Protein AF-A0A1F8JJN8-F1 (afdb_monomer)

Nearest PDB structures (foldseek):
  5izv-assembly2_B  TM=4.368E-01  e=2.025E-01  Legionella pneumophila subsp. pneumophila str. Philadelphia 1
  7kts-assembly1_C  TM=2.797E-01  e=5.969E-01  Homo sapiens
  1dmu-assembly1_A-2  TM=3.571E-01  e=2.129E+00  Bacillus subtilis

Mean predicted aligned error: 6.09 Å

Solvent-accessible surface area (backbone atoms only — not comparable to full-atom values): 11270 Å² total; per-residue (Å²): 124,58,68,72,36,61,78,67,73,47,71,51,43,78,53,89,54,96,56,49,70,43,25,46,27,86,90,62,20,44,65,44,74,42,75,93,71,7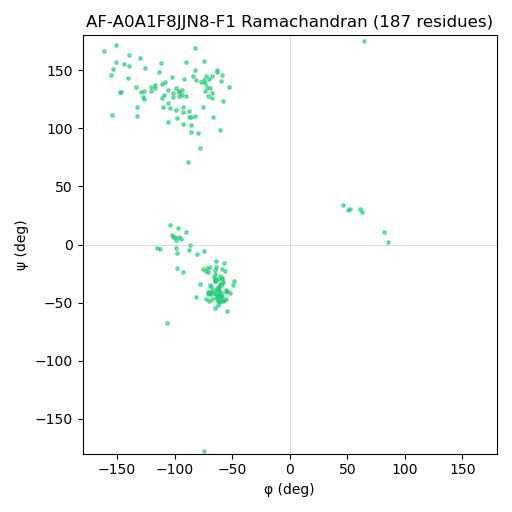2,40,79,49,66,47,52,48,76,45,47,31,28,33,90,80,71,41,30,32,48,33,42,79,43,78,48,73,60,91,66,65,74,92,42,66,70,49,68,42,53,49,97,88,65,49,79,74,40,72,60,67,66,31,58,47,53,54,53,51,54,15,52,48,45,47,46,40,46,76,70,71,44,61,59,46,52,47,32,41,39,41,32,39,33,29,64,78,83,60,98,64,61,87,96,56,80,56,68,47,80,44,82,44,83,44,81,50,74,43,81,62,53,62,63,47,53,52,52,49,46,60,54,71,71,46,95,62,80,80,82,75,55,93,86,35,67,65,51,52,51,52,50,56,50,54,59,56,60,77,73,111

Radius of gyration: 20.77 Å; Cα contacts (8 Å, |Δi|>4): 265; chains: 1; bounding box: 68×39×57 Å

Secondary structure (DSSP, 8-state):
--HHHHHTT--EEE---TTHHHHT-TTT-EEEEETTTTEEEEE--SEEEEETTS-EEEEEEEEEE--S-GGGTTSPEE-TTS-EEE--HHHHHHHHHHHHHHHHHHHTT--EEEEEEEEEEEEP---S--TT---EEEEEEEEE---TTHHHHHHHHHHHHT-SSPPPPPTT-HHHHHHHHHHHHHTT-

Structure (mmCIF, N/CA/C/O backbone):
data_AF-A0A1F8JJN8-F1
#
_entry.id   AF-A0A1F8JJN8-F1
#
loop_
_atom_site.group_PDB
_atom_site.id
_atom_site.type_symbol
_atom_site.label_atom_id
_atom_site.label_alt_id
_atom_site.label_comp_id
_atom_site.label_asym_id
_atom_site.label_entity_id
_atom_site.label_seq_id
_atom_site.pdbx_PDB_ins_code
_atom_site.Cartn_x
_atom_site.Cartn_y
_atom_site.Cartn_z
_atom_site.occupancy
_atom_site.B_iso_or_equiv
_atom_site.auth_seq_id
_atom_site.auth_comp_id
_atom_site.auth_asym_id
_atom_site.auth_atom_id
_atom_site.pdbx_PDB_model_num
ATOM 1 N N . MET A 1 1 ? -23.456 -4.419 9.930 1.00 60.00 1 MET A N 1
ATOM 2 C CA . MET A 1 1 ? -22.421 -3.364 9.877 1.00 60.00 1 MET A CA 1
ATOM 3 C C . MET A 1 1 ? -21.423 -3.616 10.999 1.00 60.00 1 MET A C 1
ATOM 5 O O . MET A 1 1 ? -21.854 -3.972 12.090 1.00 60.00 1 MET A O 1
ATOM 9 N N . HIS A 1 2 ? -20.118 -3.555 10.726 1.00 72.81 2 HIS A N 1
ATOM 10 C CA . HIS A 1 2 ? -19.079 -3.914 11.702 1.00 72.81 2 HIS A CA 1
ATOM 11 C C . HIS A 1 2 ? -18.986 -2.844 12.821 1.00 72.81 2 HIS A C 1
ATOM 13 O O . HIS A 1 2 ? -18.973 -1.662 12.482 1.00 72.81 2 HIS A O 1
ATOM 19 N N . PRO A 1 3 ? -18.884 -3.198 14.125 1.00 79.56 3 PRO A N 1
ATOM 20 C CA . PRO A 1 3 ? -18.901 -2.230 15.238 1.00 79.56 3 PRO A CA 1
ATOM 21 C C . PRO A 1 3 ? -17.896 -1.081 15.100 1.00 79.56 3 PRO A C 1
ATOM 23 O O . PRO A 1 3 ? -18.251 0.075 15.278 1.00 79.56 3 PRO A O 1
ATOM 26 N N . PHE A 1 4 ? -16.675 -1.390 14.654 1.00 77.94 4 PHE A N 1
ATOM 27 C CA . PHE A 1 4 ? -15.639 -0.384 14.388 1.00 77.94 4 PHE A CA 1
ATOM 28 C C . PHE A 1 4 ? -16.049 0.662 13.337 1.00 77.94 4 PHE A C 1
ATOM 30 O O . PHE A 1 4 ? -15.656 1.816 13.447 1.00 77.94 4 PHE A O 1
ATOM 37 N N . LEU A 1 5 ? -16.841 0.285 12.326 1.00 80.56 5 LEU A N 1
ATOM 38 C CA . LEU A 1 5 ? -17.327 1.229 11.312 1.00 80.56 5 LEU A CA 1
ATOM 39 C C . LEU A 1 5 ? -18.360 2.179 11.912 1.00 80.56 5 LEU A C 1
ATOM 41 O O . LEU A 1 5 ? -18.283 3.382 11.695 1.00 80.56 5 LEU A O 1
ATOM 45 N N . ILE A 1 6 ? -19.272 1.635 12.726 1.00 81.31 6 ILE A N 1
ATOM 46 C CA . ILE A 1 6 ? -20.304 2.404 13.433 1.00 81.31 6 ILE A CA 1
ATOM 47 C C . ILE A 1 6 ? -19.652 3.426 14.370 1.00 81.31 6 ILE A C 1
ATOM 49 O O . ILE A 1 6 ? -19.998 4.602 14.326 1.00 81.31 6 ILE A O 1
ATOM 53 N N . GLU A 1 7 ? -18.680 2.990 15.176 1.00 85.50 7 GLU A N 1
ATOM 54 C CA . GLU A 1 7 ? -17.943 3.846 16.118 1.00 85.50 7 GLU A CA 1
ATOM 55 C C . GLU A 1 7 ? -17.214 5.007 15.427 1.00 85.50 7 GLU A C 1
ATOM 57 O O . GLU A 1 7 ? -17.050 6.067 16.025 1.00 85.50 7 GLU A O 1
ATOM 62 N N . ASN A 1 8 ? -16.805 4.824 14.168 1.00 83.81 8 ASN A N 1
ATOM 63 C CA . ASN A 1 8 ? -16.099 5.833 13.378 1.00 83.81 8 ASN A CA 1
ATOM 64 C C . ASN A 1 8 ? -17.006 6.571 12.373 1.00 83.81 8 ASN A C 1
ATOM 66 O O . ASN A 1 8 ? -16.501 7.344 11.561 1.00 83.81 8 ASN A O 1
ATOM 70 N N . GLY A 1 9 ? -18.326 6.346 12.403 1.00 86.31 9 GLY A N 1
ATOM 71 C CA . GLY A 1 9 ? -19.275 6.995 11.490 1.00 86.31 9 GLY A CA 1
ATOM 72 C C . GLY A 1 9 ? -19.061 6.650 10.011 1.00 86.31 9 GLY A C 1
ATOM 73 O O . GLY A 1 9 ? -19.357 7.468 9.145 1.00 86.31 9 GLY A O 1
ATOM 74 N N . ILE A 1 10 ? -18.516 5.466 9.715 1.00 86.19 10 ILE A N 1
ATOM 75 C CA . ILE A 1 10 ? -18.262 5.000 8.347 1.00 86.19 10 ILE A CA 1
ATOM 76 C C . ILE A 1 10 ? -19.461 4.185 7.861 1.00 86.19 10 ILE A C 1
ATOM 78 O O . ILE A 1 10 ? -19.722 3.082 8.346 1.00 86.19 10 ILE A O 1
ATOM 82 N N . GLU A 1 11 ? -20.157 4.705 6.854 1.00 90.19 11 GLU A N 1
ATOM 83 C CA . GLU A 1 11 ? -21.255 4.022 6.164 1.00 90.19 11 GLU A CA 1
ATOM 84 C C . GLU A 1 11 ? -20.727 3.172 5.000 1.00 90.19 11 GLU A C 1
ATOM 86 O O . GLU A 1 11 ? -20.891 3.496 3.823 1.00 90.19 11 GLU A O 1
ATOM 91 N N . ALA A 1 12 ? -20.054 2.075 5.346 1.00 91.50 12 ALA A N 1
ATOM 92 C CA . ALA A 1 12 ? -19.535 1.112 4.383 1.00 91.50 12 ALA A CA 1
ATOM 93 C C . ALA A 1 12 ? -19.730 -0.330 4.870 1.00 91.50 12 ALA A C 1
ATOM 95 O O . ALA A 1 12 ? -19.962 -0.595 6.056 1.00 91.50 12 ALA A O 1
ATOM 96 N N . ILE A 1 13 ? -19.623 -1.276 3.945 1.00 92.00 13 ILE A N 1
ATOM 97 C CA . ILE A 1 13 ? -19.605 -2.715 4.224 1.00 92.00 13 ILE A CA 1
ATOM 98 C C . ILE A 1 13 ? -18.421 -3.368 3.501 1.00 92.00 13 ILE A C 1
ATOM 100 O O . ILE A 1 13 ? -17.898 -2.774 2.559 1.00 92.00 13 ILE A O 1
ATOM 104 N N . PRO A 1 14 ? -17.979 -4.570 3.915 1.00 91.56 14 PRO A N 1
ATOM 105 C CA . PRO A 1 14 ? -16.993 -5.326 3.150 1.00 91.56 14 PRO A CA 1
ATOM 106 C C . PRO A 1 14 ? -17.428 -5.481 1.691 1.00 91.56 14 PRO A C 1
ATOM 108 O O . PRO A 1 14 ? -18.600 -5.758 1.426 1.00 91.56 14 PRO A O 1
ATOM 111 N N . PHE A 1 15 ? -16.498 -5.276 0.760 1.00 93.88 15 PHE A N 1
ATOM 112 C CA . PHE A 1 15 ? -16.781 -5.398 -0.663 1.00 93.88 15 PHE A CA 1
ATOM 113 C C . PHE A 1 15 ? -16.887 -6.874 -1.051 1.00 93.88 15 PHE A C 1
ATOM 115 O O . PHE A 1 15 ? -15.938 -7.644 -0.895 1.00 93.88 15 PHE A O 1
ATOM 122 N N . ASP A 1 16 ? -18.058 -7.266 -1.541 1.00 93.06 16 ASP A N 1
ATOM 123 C CA . ASP A 1 16 ? -18.344 -8.637 -1.948 1.00 93.06 16 ASP A CA 1
ATOM 124 C C . ASP A 1 16 ? -18.060 -8.807 -3.445 1.00 93.06 16 ASP A C 1
ATOM 126 O O . ASP A 1 16 ? -18.811 -8.331 -4.298 1.00 93.06 16 ASP A O 1
ATOM 130 N N . HIS A 1 17 ? -16.936 -9.449 -3.768 1.00 96.00 17 HIS A N 1
ATOM 131 C CA . HIS A 1 17 ? -16.514 -9.712 -5.141 1.00 96.00 17 HIS A CA 1
ATOM 132 C C . HIS A 1 17 ? -15.891 -11.106 -5.251 1.00 96.00 17 HIS A C 1
ATOM 134 O O . HIS A 1 17 ? -15.143 -11.529 -4.369 1.00 96.00 17 HIS A O 1
ATOM 140 N N . SER A 1 18 ? -16.126 -11.808 -6.364 1.00 97.12 18 SER A N 1
ATOM 141 C CA . SER A 1 18 ? -15.630 -13.181 -6.569 1.00 97.12 18 SER A CA 1
ATOM 142 C C . SER A 1 18 ? -14.106 -13.304 -6.486 1.00 97.12 18 SER A C 1
ATOM 144 O O . SER A 1 18 ? -13.587 -14.336 -6.066 1.00 97.12 18 SER A O 1
ATOM 146 N N . ASP A 1 19 ? -13.394 -12.241 -6.858 1.00 97.62 19 ASP A N 1
ATOM 147 C CA . ASP A 1 19 ? -11.928 -12.199 -6.892 1.00 97.62 19 ASP A CA 1
ATOM 148 C C . ASP A 1 19 ? -11.287 -11.628 -5.616 1.00 97.62 19 ASP A C 1
ATOM 150 O O . ASP A 1 19 ? -10.063 -11.504 -5.559 1.00 97.62 19 ASP A O 1
ATOM 154 N N . ILE A 1 20 ? -12.063 -11.308 -4.572 1.00 97.06 20 ILE A N 1
ATOM 155 C CA . ILE A 1 20 ? -11.531 -10.676 -3.352 1.00 97.06 20 ILE A CA 1
ATOM 156 C C . ILE A 1 20 ? -10.387 -11.486 -2.722 1.00 97.06 20 ILE A C 1
ATOM 158 O O . ILE A 1 20 ? -9.342 -10.944 -2.366 1.00 97.06 20 ILE A O 1
ATOM 162 N N . GLU A 1 21 ? -10.517 -12.811 -2.689 1.00 97.44 21 GLU A N 1
ATOM 163 C CA . GLU A 1 21 ? -9.485 -13.710 -2.161 1.00 97.44 21 GLU A CA 1
ATOM 164 C C . GLU A 1 21 ? -8.242 -13.791 -3.063 1.00 97.44 21 GLU A C 1
ATOM 166 O O . GLU A 1 21 ? -7.142 -14.097 -2.599 1.00 97.44 21 GLU A O 1
ATOM 171 N N . ILE A 1 22 ? -8.380 -13.496 -4.360 1.00 98.06 22 ILE A N 1
ATOM 172 C CA . ILE A 1 22 ? -7.242 -13.377 -5.280 1.00 98.06 22 ILE A CA 1
ATOM 173 C C . ILE A 1 22 ? -6.488 -12.081 -4.988 1.00 98.06 22 ILE A C 1
ATOM 175 O O . ILE A 1 22 ? -5.261 -12.109 -4.857 1.00 98.06 22 ILE A O 1
ATOM 179 N N . TRP A 1 23 ? -7.208 -10.967 -4.838 1.00 98.19 23 TRP A N 1
ATOM 180 C CA . TRP A 1 23 ? -6.619 -9.655 -4.565 1.00 98.19 23 TRP A CA 1
ATOM 181 C C . TRP A 1 23 ? -5.916 -9.594 -3.210 1.00 98.19 23 TRP A C 1
ATOM 183 O O . TRP A 1 23 ? -4.902 -8.914 -3.087 1.00 98.19 23 TRP A O 1
ATOM 193 N N . ARG A 1 24 ? -6.393 -10.353 -2.218 1.00 97.19 24 ARG A N 1
ATOM 194 C CA . ARG A 1 24 ? -5.768 -10.465 -0.887 1.00 97.19 24 ARG A CA 1
ATOM 195 C C . ARG A 1 24 ? -4.585 -11.432 -0.830 1.00 97.19 24 ARG A C 1
ATOM 197 O O . ARG A 1 24 ? -3.881 -11.526 0.173 1.00 97.19 24 ARG A O 1
ATOM 204 N N . ASN A 1 25 ? -4.338 -12.188 -1.898 1.00 97.88 25 ASN A N 1
ATOM 205 C CA . ASN A 1 25 ? -3.267 -13.172 -1.924 1.00 97.88 25 ASN A CA 1
ATOM 206 C C . ASN A 1 25 ? -1.939 -12.546 -2.370 1.00 97.88 25 ASN A C 1
ATOM 208 O O . ASN A 1 25 ? -1.768 -12.228 -3.543 1.00 97.88 25 ASN A O 1
ATOM 212 N N . ASN A 1 26 ? -0.946 -12.507 -1.478 1.00 94.12 26 ASN A N 1
ATOM 213 C CA . ASN A 1 26 ? 0.387 -11.931 -1.731 1.00 94.12 26 ASN A CA 1
ATOM 214 C C . ASN A 1 26 ? 1.163 -12.518 -2.926 1.00 94.12 26 ASN A C 1
ATOM 216 O O . ASN A 1 26 ? 2.140 -11.920 -3.368 1.00 94.12 26 ASN A O 1
ATOM 220 N N . LYS A 1 27 ? 0.769 -13.686 -3.452 1.00 95.00 27 LYS A N 1
ATOM 221 C CA . LYS A 1 27 ? 1.379 -14.286 -4.651 1.00 95.00 27 LYS A CA 1
ATOM 222 C C . LYS A 1 27 ? 0.595 -14.006 -5.931 1.00 95.00 27 LYS A C 1
ATOM 224 O O . LYS A 1 27 ? 1.151 -14.165 -7.013 1.00 95.00 27 LYS A O 1
ATOM 229 N N . LYS A 1 28 ? -0.686 -13.647 -5.823 1.00 97.38 28 LYS A N 1
ATOM 230 C CA . LYS A 1 28 ? -1.561 -13.377 -6.969 1.00 97.38 28 LYS A CA 1
ATOM 231 C C . LYS A 1 28 ? -1.811 -11.882 -7.086 1.00 97.38 28 LYS A C 1
ATOM 233 O O . LYS A 1 28 ? -1.269 -11.291 -8.015 1.00 97.38 28 LYS A O 1
ATOM 238 N N . GLY A 1 29 ? -2.524 -11.301 -6.125 1.00 97.69 29 GLY A N 1
ATOM 239 C CA . GLY A 1 29 ? -2.848 -9.882 -6.082 1.00 97.69 29 GLY A CA 1
ATOM 240 C C . GLY A 1 29 ? -3.751 -9.435 -7.230 1.00 97.69 29 GLY A C 1
ATOM 241 O O . GLY A 1 29 ? -4.062 -10.205 -8.143 1.00 97.69 29 GLY A O 1
ATOM 242 N N . ILE A 1 30 ? -4.157 -8.169 -7.191 1.00 98.25 30 ILE A N 1
ATOM 243 C CA . ILE A 1 30 ? -4.694 -7.488 -8.371 1.00 98.25 30 ILE A CA 1
ATOM 244 C C . ILE A 1 30 ? -3.534 -7.191 -9.328 1.00 98.25 30 ILE A C 1
ATOM 246 O O . ILE A 1 30 ? -2.442 -6.834 -8.881 1.00 98.25 30 ILE A O 1
ATOM 250 N N . ARG A 1 31 ? -3.753 -7.378 -10.633 1.00 98.31 31 ARG A N 1
ATOM 251 C CA . ARG A 1 31 ? -2.721 -7.242 -11.670 1.00 98.31 31 ARG A CA 1
ATOM 252 C C . ARG A 1 31 ? -3.154 -6.270 -12.748 1.00 98.31 31 ARG A C 1
ATOM 254 O O . ARG A 1 31 ? -4.342 -6.142 -13.025 1.00 98.31 31 ARG A O 1
ATOM 261 N N . TYR A 1 32 ? -2.186 -5.627 -13.379 1.00 98.44 32 TYR A N 1
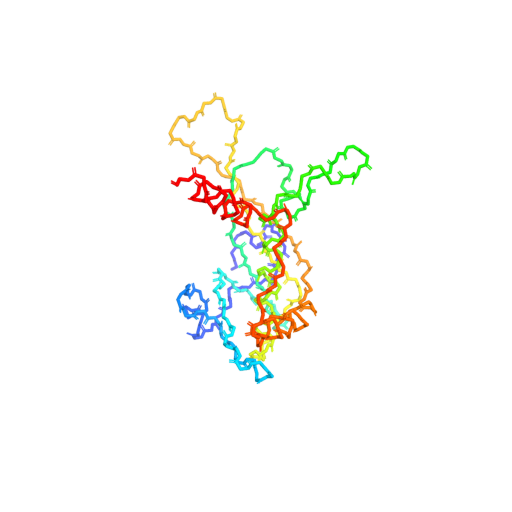ATOM 262 C CA . TYR A 1 32 ? -2.400 -4.840 -14.581 1.00 98.44 32 TYR A CA 1
ATOM 263 C C . TYR A 1 32 ? -1.167 -4.914 -15.481 1.00 98.44 32 TYR A C 1
ATOM 265 O O . TYR A 1 32 ? -0.040 -4.718 -15.020 1.00 98.44 32 TYR A O 1
ATOM 273 N N . LEU A 1 33 ? -1.389 -5.192 -16.766 1.00 98.56 33 LEU A N 1
ATOM 274 C CA . LEU A 1 33 ? -0.347 -5.132 -17.783 1.00 98.56 33 LEU A CA 1
ATOM 275 C C . LEU A 1 33 ? -0.239 -3.694 -18.294 1.00 98.56 33 LEU A C 1
ATOM 277 O O . LEU A 1 33 ? -1.124 -3.197 -18.987 1.00 98.56 33 LEU A O 1
ATOM 281 N N . HIS A 1 34 ? 0.858 -3.028 -17.957 1.00 98.31 34 HIS A N 1
ATOM 282 C CA . HIS A 1 34 ? 1.154 -1.692 -18.444 1.00 98.31 34 HIS A CA 1
ATOM 283 C C . HIS A 1 34 ? 1.730 -1.770 -19.865 1.00 98.31 34 HIS A C 1
ATOM 285 O O . HIS A 1 34 ? 2.925 -2.004 -20.048 1.00 98.31 34 HIS A O 1
ATOM 291 N N . GLU A 1 35 ? 0.868 -1.591 -20.871 1.00 97.62 35 GLU A N 1
ATOM 292 C CA . GLU A 1 35 ? 1.196 -1.796 -22.292 1.00 97.62 35 GLU A CA 1
ATOM 293 C C . GLU A 1 35 ? 2.422 -1.001 -22.763 1.00 97.62 35 GLU A C 1
ATOM 295 O O . GLU A 1 35 ? 3.252 -1.536 -23.493 1.00 97.62 35 GLU A O 1
ATOM 300 N N . ALA A 1 36 ? 2.578 0.248 -22.310 1.00 97.38 36 ALA A N 1
ATOM 301 C CA . ALA A 1 36 ? 3.658 1.124 -22.763 1.00 97.38 36 ALA A CA 1
ATOM 302 C C . ALA A 1 36 ? 5.060 0.631 -22.363 1.00 97.38 36 ALA A C 1
ATOM 304 O O . ALA A 1 36 ? 6.025 0.907 -23.070 1.00 97.38 36 ALA A O 1
ATOM 305 N N . THR A 1 37 ? 5.179 -0.106 -21.253 1.00 97.75 37 THR A N 1
ATOM 306 C CA . THR A 1 37 ? 6.464 -0.637 -20.757 1.00 97.75 37 THR A CA 1
ATOM 307 C C . THR A 1 37 ? 6.529 -2.162 -20.782 1.00 97.75 37 THR A C 1
ATOM 309 O O . THR A 1 37 ? 7.548 -2.739 -20.410 1.00 97.75 37 THR A O 1
ATOM 312 N N . ASN A 1 38 ? 5.436 -2.827 -21.172 1.00 98.00 38 ASN A N 1
ATOM 313 C CA . ASN A 1 38 ? 5.247 -4.275 -21.083 1.00 98.00 38 ASN A CA 1
ATOM 314 C C . ASN A 1 38 ? 5.509 -4.849 -19.670 1.00 98.00 38 ASN A C 1
ATOM 316 O O . ASN A 1 38 ? 5.965 -5.983 -19.515 1.00 98.00 38 ASN A O 1
ATOM 320 N N . PHE A 1 39 ? 5.250 -4.058 -18.623 1.00 98.25 39 PHE A N 1
ATOM 321 C CA . PHE A 1 39 ? 5.393 -4.503 -17.235 1.00 98.25 39 PHE A CA 1
ATOM 322 C C . PHE A 1 39 ? 4.070 -5.027 -16.696 1.00 98.25 39 PHE A C 1
ATOM 324 O O . PHE A 1 39 ? 3.046 -4.357 -16.792 1.00 98.25 39 PHE A O 1
ATOM 331 N N . GLU A 1 40 ? 4.101 -6.192 -16.056 1.00 98.06 40 GLU A N 1
ATOM 332 C CA . GLU A 1 40 ? 2.994 -6.638 -15.219 1.00 98.06 40 GLU A CA 1
ATOM 333 C C . GLU A 1 40 ? 3.189 -6.099 -13.799 1.00 98.06 40 GLU A C 1
ATOM 335 O O . GLU A 1 40 ? 4.092 -6.518 -13.070 1.00 98.06 40 GLU A O 1
ATOM 340 N N . ILE A 1 41 ? 2.338 -5.152 -13.409 1.00 98.19 41 ILE A N 1
ATOM 341 C CA . ILE A 1 41 ? 2.330 -4.569 -12.069 1.00 98.19 41 ILE A CA 1
ATOM 342 C C . ILE A 1 41 ? 1.275 -5.294 -11.247 1.00 98.19 41 ILE A C 1
ATOM 344 O O . ILE A 1 41 ? 0.147 -5.482 -11.702 1.00 98.19 41 ILE A O 1
ATOM 348 N N . TYR A 1 42 ? 1.631 -5.708 -10.033 1.00 97.88 42 TYR A N 1
ATOM 349 C CA . TYR A 1 42 ? 0.685 -6.354 -9.136 1.00 97.88 42 TYR A CA 1
ATOM 350 C C . TYR A 1 42 ? 0.911 -5.982 -7.677 1.00 97.88 42 TYR A C 1
ATOM 352 O O . TYR A 1 42 ? 2.014 -5.619 -7.266 1.00 97.88 42 TYR A O 1
ATOM 360 N N . GLY A 1 43 ? -0.157 -6.101 -6.896 1.00 97.31 43 GLY A N 1
ATOM 361 C CA . GLY A 1 43 ? -0.165 -5.808 -5.471 1.00 97.31 43 GLY A CA 1
ATOM 362 C C . GLY A 1 43 ? -1.247 -6.602 -4.755 1.00 97.31 43 GLY A C 1
ATOM 363 O O . GLY A 1 43 ? -2.266 -6.943 -5.354 1.00 97.31 43 GLY A O 1
ATOM 364 N N . ALA A 1 44 ? -1.016 -6.914 -3.483 1.00 97.94 44 ALA A N 1
ATOM 365 C CA . ALA A 1 44 ? -2.003 -7.573 -2.640 1.00 97.94 44 ALA A CA 1
ATOM 366 C C . ALA A 1 44 ? -2.507 -6.610 -1.567 1.00 97.94 44 ALA A C 1
ATOM 368 O O . ALA A 1 44 ? -1.709 -6.001 -0.849 1.00 97.94 44 ALA A O 1
ATOM 369 N N . ILE A 1 45 ? -3.826 -6.463 -1.502 1.00 97.94 45 ILE A N 1
ATOM 370 C CA . ILE A 1 45 ? -4.511 -5.605 -0.532 1.00 97.94 45 ILE A CA 1
ATOM 371 C C . ILE A 1 45 ? -4.848 -6.395 0.731 1.00 97.94 45 ILE A C 1
ATOM 373 O O . ILE A 1 45 ? -5.009 -7.613 0.670 1.00 97.94 45 ILE A O 1
ATOM 377 N N . ASP A 1 46 ? -5.027 -5.711 1.858 1.00 97.25 46 ASP A N 1
ATOM 378 C CA . ASP A 1 46 ? -5.558 -6.374 3.050 1.00 97.25 46 ASP A CA 1
ATOM 379 C C . ASP A 1 46 ? -7.087 -6.491 2.987 1.00 97.25 46 ASP A C 1
ATOM 381 O O . ASP A 1 46 ? -7.630 -7.562 3.286 1.00 97.25 46 ASP A O 1
ATOM 385 N N . ASP A 1 47 ? -7.775 -5.406 2.604 1.00 96.12 47 ASP A N 1
ATOM 386 C CA . ASP A 1 47 ? -9.235 -5.344 2.497 1.00 96.12 47 ASP A CA 1
ATOM 387 C C . ASP A 1 47 ? -9.714 -4.165 1.618 1.00 96.12 47 ASP A C 1
ATOM 389 O O . ASP A 1 47 ? -8.960 -3.251 1.266 1.00 96.12 47 ASP A O 1
ATOM 393 N N . ILE A 1 48 ? -10.991 -4.199 1.250 1.00 96.44 48 ILE A N 1
ATOM 394 C CA . ILE A 1 48 ? -11.684 -3.181 0.456 1.00 96.44 48 ILE A CA 1
ATOM 395 C C . ILE A 1 48 ? -13.134 -3.122 0.929 1.00 96.44 48 ILE A C 1
ATOM 397 O O . ILE A 1 48 ? -13.811 -4.141 1.079 1.00 96.44 48 ILE A O 1
ATOM 401 N N . TRP A 1 49 ? -13.616 -1.916 1.193 1.00 95.31 49 TRP A N 1
ATOM 402 C CA . TRP A 1 49 ? -14.997 -1.674 1.595 1.00 95.31 49 TRP A CA 1
ATOM 403 C C . TRP A 1 49 ? -15.732 -0.922 0.498 1.00 95.31 49 TRP A C 1
ATOM 405 O O . TRP A 1 49 ? -15.113 -0.225 -0.296 1.00 95.31 49 TRP A O 1
ATOM 415 N N . ILE A 1 50 ? -17.051 -1.047 0.473 1.00 94.81 50 ILE A N 1
ATOM 416 C CA . ILE A 1 50 ? -17.930 -0.358 -0.466 1.00 94.81 50 ILE A CA 1
ATOM 417 C C . ILE A 1 50 ? -18.917 0.517 0.300 1.00 94.81 50 ILE A C 1
ATOM 419 O O . ILE A 1 50 ? -19.503 0.090 1.302 1.00 94.81 50 ILE A O 1
ATOM 423 N N . THR A 1 51 ? -19.057 1.765 -0.137 1.00 91.00 51 THR A N 1
ATOM 424 C CA . THR A 1 51 ? -20.012 2.718 0.432 1.00 91.00 51 THR A CA 1
ATOM 425 C C . THR A 1 51 ? -21.411 2.506 -0.144 1.00 91.00 51 THR A C 1
ATOM 427 O O . THR A 1 51 ? -21.606 1.828 -1.152 1.00 91.00 51 THR A O 1
ATOM 430 N N . LEU A 1 52 ? -22.410 3.152 0.460 1.00 87.12 52 LEU A N 1
ATOM 431 C CA . LEU A 1 52 ? -23.777 3.168 -0.075 1.00 87.12 52 LEU A CA 1
ATOM 432 C C . LEU A 1 52 ? -23.897 3.870 -1.443 1.00 87.12 52 LEU A C 1
ATOM 434 O O . LEU A 1 52 ? -24.921 3.725 -2.107 1.00 87.12 52 LEU A O 1
ATOM 438 N N . THR A 1 53 ? -22.877 4.627 -1.863 1.00 87.44 53 THR A N 1
ATOM 439 C CA . THR A 1 53 ? -22.824 5.313 -3.163 1.00 87.44 53 THR A CA 1
ATOM 440 C C . THR A 1 53 ? -22.050 4.530 -4.225 1.00 87.44 53 THR A C 1
ATOM 442 O O . THR A 1 53 ? -21.702 5.115 -5.247 1.00 87.44 53 THR A O 1
ATOM 445 N N . ASP A 1 54 ? -21.766 3.243 -3.992 1.00 86.56 54 ASP A N 1
ATOM 446 C CA . ASP A 1 54 ? -21.034 2.370 -4.928 1.00 86.56 54 ASP A CA 1
ATOM 447 C C . ASP A 1 54 ? -19.602 2.871 -5.225 1.00 86.56 54 ASP A C 1
ATOM 449 O O . ASP A 1 54 ? -19.047 2.705 -6.313 1.00 86.56 54 ASP A O 1
ATOM 453 N N . GLU A 1 55 ? -18.999 3.544 -4.240 1.00 93.44 55 GLU A N 1
ATOM 454 C CA . GLU A 1 55 ? -17.585 3.913 -4.244 1.00 93.44 55 GLU A CA 1
ATOM 455 C C . GLU A 1 55 ? -16.831 2.931 -3.346 1.00 93.44 55 GLU A C 1
ATOM 457 O O . GLU A 1 55 ? -17.189 2.736 -2.180 1.00 93.44 55 GLU A O 1
ATOM 462 N N . SER A 1 56 ? -15.778 2.317 -3.878 1.00 95.94 56 SER A N 1
ATOM 463 C CA . SER A 1 56 ? -14.944 1.400 -3.112 1.00 95.94 56 SER A CA 1
ATOM 464 C C . SER A 1 56 ? -13.771 2.131 -2.459 1.00 95.94 56 SER A C 1
ATOM 466 O O . SER A 1 56 ? -13.172 3.034 -3.039 1.00 95.94 56 SER A O 1
ATOM 468 N N . ILE A 1 57 ? -13.411 1.734 -1.244 1.00 97.06 57 ILE A N 1
ATOM 469 C CA . ILE A 1 57 ? -12.370 2.351 -0.420 1.00 97.06 57 ILE A CA 1
ATOM 470 C C . ILE A 1 57 ? -11.397 1.257 0.006 1.00 97.06 57 ILE A C 1
ATOM 472 O O . ILE A 1 57 ? -11.803 0.254 0.595 1.00 97.06 57 ILE A O 1
ATOM 476 N N . LEU A 1 58 ? -10.107 1.446 -0.273 1.00 98.00 58 LEU A N 1
ATOM 477 C CA . LEU A 1 58 ? -9.081 0.508 0.178 1.00 98.00 58 LEU A CA 1
ATOM 478 C C . LEU A 1 58 ? -8.818 0.652 1.675 1.00 98.00 58 LEU A C 1
ATOM 480 O O . LEU A 1 58 ? -8.776 1.765 2.214 1.00 98.00 58 LEU A O 1
ATOM 484 N N . VAL A 1 59 ? -8.595 -0.488 2.326 1.00 97.00 59 VAL A N 1
ATOM 485 C CA . VAL A 1 59 ? -8.311 -0.563 3.757 1.00 97.00 59 VAL A CA 1
ATOM 486 C C . VAL A 1 59 ? -7.061 -1.392 3.995 1.00 97.00 59 VAL A C 1
ATOM 488 O O . VAL A 1 59 ? -6.905 -2.490 3.466 1.00 97.00 59 VAL A O 1
ATOM 491 N N . ASP A 1 60 ? -6.165 -0.848 4.807 1.00 97.12 60 ASP A N 1
ATOM 492 C CA . ASP A 1 60 ? -4.857 -1.423 5.078 1.00 97.12 60 ASP A CA 1
ATOM 493 C C . ASP A 1 60 ? -4.636 -1.541 6.594 1.00 97.12 60 ASP A C 1
ATOM 495 O O . ASP A 1 60 ? -4.829 -0.589 7.361 1.00 97.12 60 ASP A O 1
ATOM 499 N N . TYR A 1 61 ? -4.283 -2.745 7.046 1.00 95.44 61 TYR A N 1
ATOM 500 C CA . TYR A 1 61 ? -4.160 -3.081 8.460 1.00 95.44 61 TYR A CA 1
ATOM 501 C C . TYR A 1 61 ? -2.690 -3.130 8.842 1.00 95.44 61 TYR A C 1
ATOM 503 O O . TYR A 1 61 ? -1.920 -3.973 8.384 1.00 95.44 61 TYR A O 1
ATOM 511 N N . LYS A 1 62 ? -2.283 -2.254 9.758 1.00 93.88 62 LYS A N 1
ATOM 512 C CA . LYS A 1 62 ? -0.893 -2.173 10.211 1.00 93.88 62 LYS A CA 1
ATOM 513 C C . LYS A 1 62 ? -0.785 -2.504 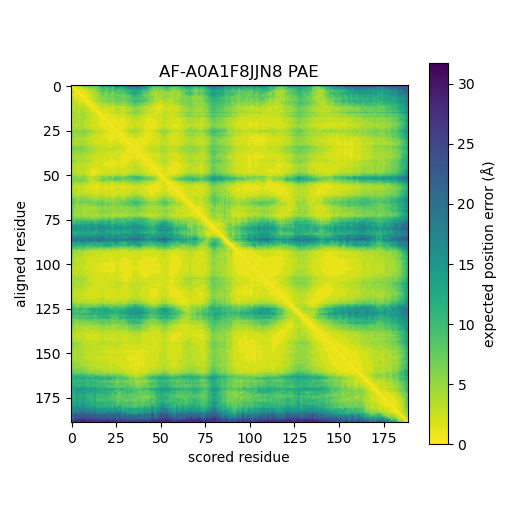11.691 1.00 93.88 62 LYS A C 1
ATOM 515 O O . LYS A 1 62 ? -1.520 -1.978 12.518 1.00 93.88 62 LYS A O 1
ATOM 520 N N . ALA A 1 63 ? 0.193 -3.328 12.049 1.00 92.69 63 ALA A N 1
ATOM 521 C CA . ALA A 1 63 ? 0.573 -3.556 13.438 1.00 92.69 63 ALA A CA 1
ATOM 522 C C . ALA A 1 63 ? 1.896 -2.845 13.738 1.00 92.69 63 ALA A C 1
ATOM 524 O O . ALA A 1 63 ? 2.851 -2.940 12.964 1.00 92.69 63 ALA A O 1
ATOM 525 N N . LYS A 1 64 ? 1.968 -2.120 14.858 1.00 89.88 64 LYS A N 1
ATOM 526 C CA . LYS A 1 64 ? 3.201 -1.451 15.308 1.00 89.88 64 LYS A CA 1
ATOM 527 C C . LYS A 1 64 ? 3.253 -1.326 16.828 1.00 89.88 64 LYS A C 1
ATOM 529 O O . LYS A 1 64 ? 2.274 -1.604 17.502 1.00 89.88 64 LYS A O 1
ATOM 534 N N . ALA A 1 65 ? 4.395 -0.897 17.362 1.00 89.94 65 ALA A N 1
ATOM 535 C CA . ALA A 1 65 ? 4.571 -0.588 18.781 1.00 89.94 65 ALA A CA 1
ATOM 536 C C . ALA A 1 65 ? 5.267 0.770 18.925 1.00 89.94 65 ALA A C 1
ATOM 538 O O . ALA A 1 65 ? 6.443 0.919 18.574 1.00 89.94 65 ALA A O 1
ATOM 539 N N . SER A 1 66 ? 4.550 1.785 19.402 1.00 85.88 66 SER A N 1
ATOM 540 C CA . SER A 1 66 ? 5.027 3.170 19.422 1.00 85.88 66 SER A CA 1
ATOM 541 C C . SER A 1 66 ? 4.325 3.983 20.505 1.00 85.88 66 SER A C 1
ATOM 543 O O . SER A 1 66 ? 3.146 3.778 20.769 1.00 85.88 66 SER A O 1
ATOM 545 N N . THR A 1 67 ? 5.065 4.920 21.096 1.00 86.25 67 THR A N 1
ATOM 546 C CA . THR A 1 67 ? 4.568 5.922 22.054 1.00 86.25 67 THR A CA 1
ATOM 547 C C . THR A 1 67 ? 4.241 7.259 21.382 1.00 86.25 67 THR A C 1
ATOM 549 O O . THR A 1 67 ? 4.033 8.254 22.067 1.00 86.25 67 THR A O 1
ATOM 552 N N . ASP A 1 68 ? 4.301 7.323 20.050 1.00 86.50 68 ASP A N 1
ATOM 553 C CA . ASP A 1 68 ? 3.970 8.539 19.308 1.00 86.50 68 ASP A CA 1
ATOM 554 C C . ASP A 1 68 ? 2.453 8.746 19.289 1.00 86.50 68 ASP A C 1
ATOM 556 O O . ASP A 1 68 ? 1.699 7.780 19.403 1.00 86.50 68 ASP A O 1
ATOM 560 N N . ASP A 1 69 ? 2.013 9.984 19.065 1.00 87.31 69 ASP A N 1
ATOM 561 C CA . ASP A 1 69 ? 0.603 10.276 18.807 1.00 87.31 69 ASP A CA 1
ATOM 562 C C . ASP A 1 69 ? 0.116 9.473 17.578 1.00 87.31 69 ASP A C 1
ATOM 564 O O . ASP A 1 69 ? 0.705 9.616 16.493 1.00 87.31 69 ASP A O 1
ATOM 568 N N . PRO A 1 70 ? -0.944 8.650 17.715 1.00 88.19 70 PRO A N 1
ATOM 569 C CA . PRO A 1 70 ? -1.571 7.921 16.619 1.00 88.19 70 PRO A CA 1
ATOM 570 C C . PRO A 1 70 ? -1.905 8.757 15.392 1.00 88.19 70 PRO A C 1
ATOM 572 O O . PRO A 1 70 ? -1.727 8.264 14.279 1.00 88.19 70 PRO A O 1
ATOM 575 N N . SER A 1 71 ? -2.288 10.027 15.564 1.00 87.06 71 SER A N 1
ATOM 576 C CA . SER A 1 71 ? -2.584 10.946 14.454 1.00 87.06 71 SER A CA 1
ATOM 577 C C . SER A 1 71 ? -1.391 11.142 13.504 1.00 87.06 71 SER A C 1
ATOM 579 O O . SER A 1 71 ? -1.554 11.472 12.332 1.00 87.06 71 SER A O 1
ATOM 581 N N . THR A 1 72 ? -0.175 10.863 13.983 1.00 88.00 72 THR A N 1
ATOM 582 C CA . THR A 1 72 ? 1.083 11.036 13.249 1.00 88.00 72 THR A CA 1
ATOM 583 C C . THR A 1 72 ? 1.626 9.740 12.646 1.00 88.00 72 THR A C 1
ATOM 585 O O . THR A 1 72 ? 2.752 9.711 12.135 1.00 88.00 72 THR A O 1
ATOM 588 N N . PHE A 1 73 ? 0.892 8.624 12.698 1.00 89.44 73 PHE A N 1
ATOM 589 C CA . PHE A 1 73 ? 1.435 7.330 12.258 1.00 89.44 73 PHE A CA 1
ATOM 590 C C . PHE A 1 73 ? 1.752 7.263 10.761 1.00 89.44 73 PHE A C 1
ATOM 592 O O . PHE A 1 73 ? 2.639 6.499 10.380 1.00 89.44 73 PHE A O 1
ATOM 599 N N . LEU A 1 74 ? 1.133 8.120 9.950 1.00 88.94 74 LEU A N 1
ATOM 600 C CA . LEU A 1 74 ? 1.449 8.300 8.531 1.00 88.94 74 LEU A CA 1
ATOM 601 C C . LEU A 1 74 ? 2.371 9.501 8.260 1.00 88.94 74 LEU A C 1
ATOM 603 O O . LEU A 1 74 ? 2.863 9.663 7.143 1.00 88.94 74 LEU A O 1
ATOM 607 N N . GLU A 1 75 ? 2.658 10.320 9.273 1.00 85.88 75 GLU A N 1
ATOM 608 C CA . GLU A 1 75 ? 3.384 11.580 9.112 1.00 85.88 75 GLU A CA 1
ATOM 609 C C . GLU A 1 75 ? 4.857 11.498 9.543 1.00 85.88 75 GLU A C 1
ATOM 611 O O . GLU A 1 75 ? 5.200 10.813 10.519 1.00 85.88 75 G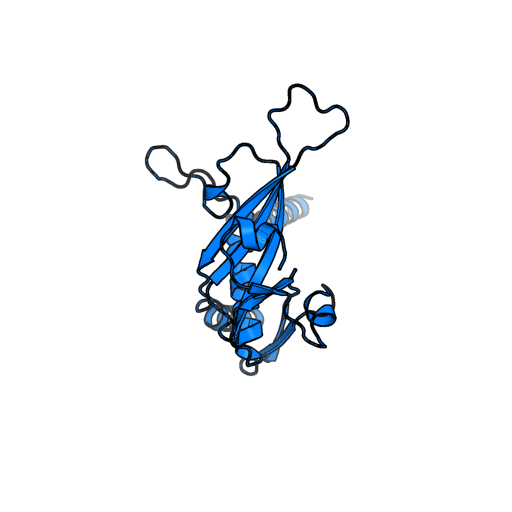LU A O 1
ATOM 616 N N . PRO A 1 76 ? 5.771 12.202 8.849 1.00 80.12 76 PRO A N 1
ATOM 617 C CA . PRO A 1 76 ? 7.151 12.350 9.299 1.00 80.12 76 PRO A CA 1
ATOM 618 C C . PRO A 1 76 ? 7.218 12.996 10.684 1.00 80.12 76 PRO A C 1
ATOM 620 O O . PRO A 1 76 ? 6.430 13.888 11.003 1.00 80.12 76 PRO A O 1
ATOM 623 N N . LYS A 1 77 ? 8.202 12.604 11.501 1.00 78.56 77 LYS A N 1
ATOM 624 C CA . LYS A 1 77 ? 8.439 13.294 12.773 1.00 78.56 77 LYS A CA 1
ATOM 625 C C . LYS A 1 77 ? 9.081 14.647 12.514 1.00 78.56 77 LYS A C 1
ATOM 627 O O . LYS A 1 77 ? 10.087 14.724 11.805 1.00 78.56 77 LYS A O 1
ATOM 632 N N . LYS A 1 78 ? 8.532 15.676 13.154 1.00 77.94 78 LYS A N 1
ATOM 633 C CA . LYS A 1 78 ? 9.035 17.047 13.110 1.00 77.94 78 LYS A CA 1
ATOM 634 C C . LYS A 1 78 ? 9.555 17.486 14.484 1.00 77.94 78 LYS A C 1
ATOM 636 O O . LYS A 1 78 ? 9.056 17.002 15.500 1.00 77.94 78 LYS A O 1
ATOM 641 N N . ASN A 1 79 ? 10.569 18.353 14.525 1.00 78.38 79 ASN A N 1
ATOM 642 C CA . ASN A 1 79 ? 10.939 19.065 15.755 1.00 78.38 79 ASN A CA 1
ATOM 643 C C . ASN A 1 79 ? 9.928 20.184 16.058 1.00 78.38 79 ASN A C 1
ATOM 645 O O . ASN A 1 79 ? 8.934 20.364 15.353 1.00 78.38 79 ASN A O 1
ATOM 649 N N . LYS A 1 80 ? 10.193 20.938 17.130 1.00 78.69 80 LYS A N 1
ATOM 650 C CA . LYS A 1 80 ? 9.376 22.084 17.554 1.00 78.69 80 LYS A CA 1
ATOM 651 C C . LYS A 1 80 ? 9.310 23.194 16.499 1.00 78.69 80 LYS A C 1
ATOM 653 O O . LYS A 1 80 ? 8.307 23.893 16.445 1.00 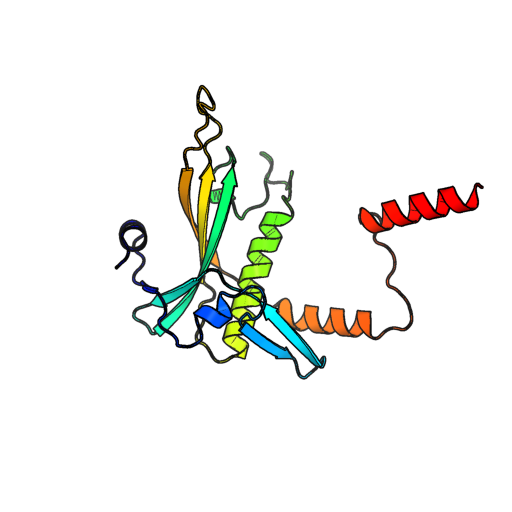78.69 80 LYS A O 1
ATOM 658 N N . ASP A 1 81 ? 10.334 23.304 15.658 1.00 82.88 81 ASP A N 1
ATOM 659 C CA . ASP A 1 81 ? 10.437 24.293 14.582 1.00 82.88 81 ASP A CA 1
ATOM 660 C C . ASP A 1 81 ? 9.766 23.814 13.277 1.00 82.88 81 ASP A C 1
ATOM 662 O O . ASP A 1 81 ? 9.720 24.535 12.284 1.00 82.88 81 ASP A O 1
ATOM 666 N N . GLY A 1 82 ? 9.197 22.600 13.273 1.00 78.50 82 GLY A N 1
ATOM 667 C CA . GLY A 1 82 ? 8.490 22.017 12.131 1.00 78.50 82 GLY A CA 1
ATOM 668 C C . GLY A 1 82 ? 9.390 21.305 11.115 1.00 78.50 82 GLY A C 1
ATOM 669 O O . GLY A 1 82 ? 8.884 20.780 10.119 1.00 78.50 82 GLY A O 1
ATOM 670 N N . GLU A 1 83 ? 10.696 21.232 11.363 1.00 77.62 83 GLU A N 1
ATOM 671 C CA . GLU A 1 83 ? 11.658 20.555 10.499 1.00 77.62 83 GLU A CA 1
ATOM 672 C C . GLU A 1 83 ? 11.572 19.042 10.679 1.00 77.62 83 GLU A C 1
ATOM 674 O O . GLU A 1 83 ? 11.447 18.534 11.795 1.00 77.62 83 GLU A O 1
ATOM 679 N N . ILE A 1 84 ? 11.669 18.300 9.576 1.00 75.50 84 ILE A N 1
ATOM 680 C CA . ILE A 1 84 ? 11.670 16.838 9.609 1.00 75.50 84 ILE A CA 1
ATOM 681 C C . ILE A 1 84 ? 12.949 16.363 10.301 1.00 75.50 84 ILE A C 1
ATOM 683 O O . ILE A 1 84 ? 14.036 16.426 9.736 1.00 75.50 84 ILE A O 1
ATOM 687 N N . VAL A 1 85 ? 12.803 15.825 11.509 1.00 70.56 85 VAL A N 1
ATOM 688 C CA . VAL A 1 85 ? 13.914 15.235 12.272 1.00 70.56 85 VAL A CA 1
ATOM 689 C C . VAL A 1 85 ? 14.059 13.745 12.037 1.00 70.56 85 VAL A C 1
ATOM 691 O O . VAL A 1 85 ? 15.131 13.181 12.250 1.00 70.56 85 VAL A O 1
ATOM 694 N N . LYS A 1 86 ? 12.975 13.083 11.619 1.00 67.50 86 LYS A N 1
ATOM 695 C CA . LYS A 1 86 ? 13.009 11.665 11.278 1.00 67.50 86 LYS A CA 1
ATOM 696 C C . LYS A 1 86 ? 11.904 11.315 10.290 1.00 67.50 86 LYS A C 1
ATOM 698 O O . LYS A 1 86 ? 10.721 11.273 10.636 1.00 67.50 86 LYS A O 1
ATOM 703 N N . THR A 1 87 ? 12.303 10.989 9.069 1.00 61.81 87 THR A N 1
ATOM 704 C CA . THR A 1 87 ? 11.483 10.227 8.131 1.00 61.81 87 THR A CA 1
ATOM 705 C C . THR A 1 87 ? 11.705 8.756 8.406 1.00 61.81 87 THR A C 1
ATOM 707 O O . THR A 1 87 ? 12.656 8.124 7.952 1.00 61.81 87 THR A O 1
ATOM 710 N N . ASP A 1 88 ? 10.796 8.193 9.183 1.00 66.56 88 ASP A N 1
ATOM 711 C CA . ASP A 1 88 ? 10.624 6.756 9.218 1.00 66.56 88 ASP A CA 1
ATOM 712 C C . ASP A 1 88 ? 10.244 6.305 7.792 1.00 66.56 88 ASP A C 1
ATOM 714 O O . ASP A 1 88 ? 9.095 6.470 7.381 1.00 66.56 88 ASP A O 1
ATOM 718 N N . LYS A 1 89 ? 11.222 5.805 7.012 1.00 64.31 89 LYS A N 1
ATOM 719 C CA . LYS A 1 89 ? 11.070 5.453 5.579 1.00 64.31 89 LYS A CA 1
ATOM 720 C C . LYS A 1 89 ? 9.816 4.603 5.312 1.00 64.31 89 LYS A C 1
ATOM 722 O O . LYS A 1 89 ? 9.181 4.753 4.273 1.00 64.31 89 LYS A O 1
ATOM 727 N N . TYR A 1 90 ? 9.420 3.782 6.287 1.00 67.88 90 TYR A N 1
ATOM 728 C CA . TYR A 1 90 ? 8.229 2.940 6.211 1.00 67.88 90 TYR A CA 1
ATOM 729 C C . TYR A 1 90 ? 6.899 3.726 6.131 1.00 67.88 90 TYR A C 1
ATOM 731 O O . TYR A 1 90 ? 5.942 3.256 5.521 1.00 67.88 90 TYR A O 1
ATOM 739 N N . LYS A 1 91 ? 6.807 4.937 6.702 1.00 78.00 91 LYS A N 1
ATOM 740 C CA . LYS A 1 91 ? 5.568 5.741 6.667 1.00 78.00 91 LYS A CA 1
ATOM 741 C C . LYS A 1 91 ? 5.256 6.229 5.255 1.00 78.00 91 LYS A C 1
ATOM 743 O O . LYS A 1 91 ? 4.113 6.172 4.813 1.00 78.00 91 LYS A O 1
ATOM 748 N N . ILE A 1 92 ? 6.292 6.652 4.529 1.00 82.75 92 ILE A N 1
ATOM 749 C CA . ILE A 1 92 ? 6.175 7.031 3.116 1.00 82.75 92 ILE A CA 1
ATOM 750 C C . ILE A 1 92 ? 5.823 5.800 2.276 1.00 82.75 92 ILE A C 1
ATOM 752 O O . ILE A 1 92 ? 4.986 5.899 1.383 1.00 82.75 92 ILE A O 1
ATOM 756 N N . SER A 1 93 ? 6.395 4.627 2.581 1.00 87.62 93 SER A N 1
ATOM 757 C CA . SER A 1 93 ? 6.059 3.414 1.831 1.00 87.62 93 SER A CA 1
ATOM 758 C C . SER A 1 93 ? 4.607 2.975 2.007 1.00 87.62 93 SER A C 1
ATOM 760 O O . SER A 1 93 ? 4.050 2.454 1.055 1.00 87.62 93 SER A O 1
ATOM 762 N N . TYR A 1 94 ? 3.967 3.215 3.159 1.00 93.38 94 TYR A N 1
ATOM 763 C CA . TYR A 1 94 ? 2.536 2.912 3.327 1.00 93.38 94 TYR A CA 1
ATOM 764 C C . TYR A 1 94 ? 1.659 3.765 2.406 1.00 93.38 94 TYR A C 1
ATOM 766 O O . TYR A 1 94 ? 0.766 3.239 1.748 1.00 93.38 94 TYR A O 1
ATOM 774 N N . LYS A 1 95 ? 1.969 5.064 2.294 1.00 94.38 95 LYS A N 1
ATOM 775 C CA . LYS A 1 95 ? 1.292 5.979 1.362 1.00 94.38 95 LYS A CA 1
ATOM 776 C C . LYS A 1 95 ? 1.486 5.533 -0.090 1.00 94.38 95 LYS A C 1
ATOM 778 O O . LYS A 1 95 ? 0.519 5.340 -0.812 1.00 94.38 95 LYS A O 1
ATOM 783 N N . LYS A 1 96 ? 2.729 5.248 -0.488 1.00 95.62 96 LYS A N 1
ATOM 784 C CA . LYS A 1 96 ? 3.032 4.761 -1.844 1.00 95.62 96 LYS A CA 1
ATOM 785 C C . LYS A 1 96 ? 2.377 3.415 -2.154 1.00 95.62 96 LYS A C 1
ATOM 787 O O . LYS A 1 96 ? 1.932 3.198 -3.274 1.00 95.62 96 LYS A O 1
ATOM 792 N N . GLN A 1 97 ? 2.307 2.524 -1.169 1.00 96.50 97 GLN A N 1
ATOM 793 C CA . GLN A 1 97 ? 1.657 1.226 -1.305 1.00 96.50 97 GLN A CA 1
ATOM 794 C C . GLN A 1 97 ? 0.164 1.386 -1.609 1.00 96.50 97 GLN A C 1
ATOM 796 O O . GLN A 1 97 ? -0.310 0.822 -2.591 1.00 96.50 97 GLN A O 1
ATOM 801 N N . ILE A 1 98 ? -0.560 2.176 -0.810 1.00 97.88 98 ILE A N 1
ATOM 802 C CA . ILE A 1 98 ? -2.005 2.341 -1.002 1.00 97.88 98 ILE A CA 1
ATOM 803 C C . ILE A 1 98 ? -2.331 3.095 -2.298 1.00 97.88 98 ILE A C 1
ATOM 805 O O . ILE A 1 98 ? -3.262 2.714 -2.999 1.00 97.88 98 ILE A O 1
ATOM 809 N N . GLU A 1 99 ? -1.514 4.087 -2.668 1.00 98.38 99 GLU A N 1
ATOM 810 C CA . GLU A 1 99 ? -1.636 4.824 -3.935 1.00 98.38 99 GLU A CA 1
ATOM 811 C C . GLU A 1 99 ? -1.445 3.903 -5.146 1.00 98.38 99 GLU A C 1
ATOM 813 O O . GLU A 1 99 ? -2.230 3.943 -6.090 1.00 98.38 99 GLU A O 1
ATOM 818 N N . LEU A 1 100 ? -0.447 3.011 -5.106 1.00 98.50 100 LEU A N 1
ATOM 819 C CA . LEU A 1 100 ? -0.245 2.021 -6.165 1.00 98.50 100 LEU A CA 1
ATOM 820 C C . LEU A 1 100 ? -1.442 1.068 -6.284 1.00 98.50 100 LEU A C 1
ATOM 822 O O . LEU A 1 100 ? -1.826 0.685 -7.387 1.00 98.50 100 LEU A O 1
ATOM 826 N N . TYR A 1 101 ? -2.045 0.679 -5.160 1.00 98.50 101 TYR A N 1
ATOM 827 C CA . TYR A 1 101 ? -3.232 -0.171 -5.175 1.00 98.50 101 TYR A CA 1
ATOM 828 C C . TYR A 1 101 ? -4.445 0.569 -5.744 1.00 98.50 101 TYR A C 1
ATOM 830 O O . TYR A 1 101 ? -5.147 0.003 -6.579 1.00 98.50 101 TYR A O 1
ATOM 838 N N . GLN A 1 102 ? -4.662 1.835 -5.375 1.00 98.56 102 GLN A N 1
ATOM 839 C CA . GLN A 1 102 ? -5.702 2.671 -5.986 1.00 98.56 102 GLN A CA 1
ATOM 840 C C . GLN A 1 102 ? -5.521 2.730 -7.505 1.00 98.56 102 GLN A C 1
ATOM 842 O O . GLN A 1 102 ? -6.465 2.447 -8.241 1.00 98.56 102 GLN A O 1
ATOM 847 N N . TRP A 1 103 ? -4.296 2.975 -7.976 1.00 98.69 103 TRP A N 1
ATOM 848 C CA . TRP A 1 103 ? -3.976 2.955 -9.402 1.00 98.69 103 TRP A CA 1
ATOM 849 C C . TRP A 1 103 ? -4.316 1.612 -10.059 1.00 98.69 103 TRP A C 1
ATOM 851 O O . TRP A 1 103 ? -5.001 1.585 -11.081 1.00 98.69 103 TRP A O 1
ATOM 861 N N . LEU A 1 104 ? -3.919 0.483 -9.454 1.00 98.62 104 LEU A N 1
ATOM 862 C CA . LEU A 1 104 ? -4.221 -0.857 -9.977 1.00 98.62 104 LEU A CA 1
ATOM 863 C C . LEU A 1 104 ? -5.730 -1.097 -10.109 1.00 98.62 104 LEU A C 1
ATOM 865 O O . LEU A 1 104 ? -6.179 -1.602 -11.139 1.00 98.62 104 LEU A O 1
ATOM 869 N N . PHE A 1 105 ? -6.522 -0.713 -9.106 1.00 98.38 105 PHE A N 1
ATOM 870 C CA . PHE A 1 105 ? -7.980 -0.846 -9.154 1.00 98.38 105 PHE A CA 1
ATOM 871 C C . PHE A 1 105 ? -8.602 0.059 -10.228 1.00 98.38 105 PHE A C 1
ATOM 873 O O . PHE A 1 105 ? -9.444 -0.411 -10.995 1.00 98.38 105 PHE A O 1
ATOM 880 N N . ARG A 1 106 ? -8.134 1.309 -10.371 1.00 98.00 106 ARG A N 1
ATOM 881 C CA . ARG A 1 106 ? -8.583 2.224 -11.442 1.00 98.00 106 ARG A CA 1
ATOM 882 C C . ARG A 1 106 ? -8.297 1.658 -12.825 1.00 98.00 106 ARG A C 1
ATOM 884 O O . ARG A 1 106 ? -9.169 1.672 -13.690 1.00 98.00 106 ARG A O 1
ATOM 891 N N . LYS A 1 107 ? -7.097 1.113 -13.030 1.00 98.25 107 LYS A N 1
ATOM 892 C CA . LYS A 1 107 ? -6.704 0.481 -14.298 1.00 98.25 107 LYS A CA 1
ATOM 893 C C . LYS A 1 107 ? -7.506 -0.776 -14.627 1.00 98.25 107 LYS A C 1
ATOM 895 O O . LYS A 1 107 ? -7.673 -1.092 -15.799 1.00 98.25 107 LYS A O 1
ATOM 900 N N . ASN A 1 108 ? -8.048 -1.443 -13.612 1.00 97.88 108 ASN A N 1
ATOM 901 C CA . ASN A 1 108 ? -8.972 -2.564 -13.768 1.00 97.88 108 ASN A CA 1
ATOM 902 C C . ASN A 1 108 ? -10.454 -2.134 -13.833 1.00 97.88 108 ASN A C 1
ATOM 904 O O . ASN A 1 108 ? -11.338 -2.983 -13.781 1.00 97.88 108 ASN A 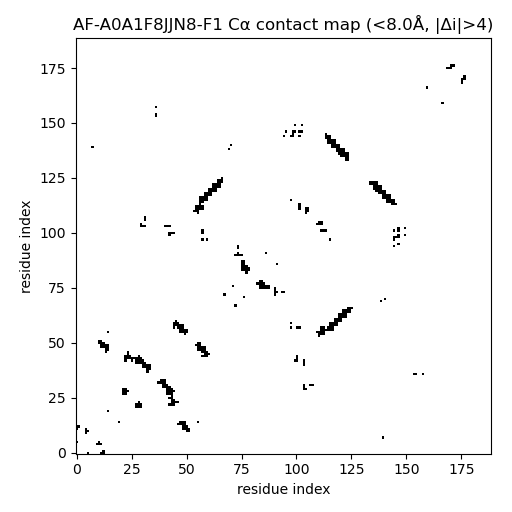O 1
ATOM 908 N N . GLY A 1 109 ? -10.742 -0.834 -13.967 1.00 96.69 109 GLY A N 1
ATOM 909 C CA . GLY A 1 109 ? -12.095 -0.317 -14.192 1.00 96.69 109 GLY A CA 1
ATOM 910 C C . GLY A 1 109 ? -12.958 -0.175 -12.936 1.00 96.69 109 GLY A C 1
ATOM 911 O O . GLY A 1 109 ? -14.155 0.078 -13.057 1.00 96.69 109 GLY A O 1
ATOM 912 N N . PHE A 1 110 ? -12.384 -0.315 -11.739 1.00 96.56 110 PHE A N 1
ATOM 913 C CA . PHE A 1 110 ? -13.122 -0.128 -10.491 1.00 96.56 110 PHE A CA 1
ATOM 914 C C . PHE A 1 110 ? -13.252 1.353 -10.122 1.00 96.56 110 PHE A C 1
ATOM 916 O O . PHE A 1 110 ? -12.301 2.131 -10.241 1.00 96.56 110 PHE A O 1
ATOM 923 N N . ASN A 1 111 ? -14.419 1.723 -9.591 1.00 96.12 111 ASN A N 1
ATOM 924 C CA . ASN A 1 111 ? -14.665 3.030 -8.989 1.00 96.12 111 ASN A CA 1
ATOM 925 C C . ASN A 1 111 ? -14.055 3.086 -7.577 1.00 96.12 111 ASN A C 1
ATOM 927 O O . ASN A 1 111 ? -14.733 2.815 -6.585 1.00 96.12 111 ASN A O 1
ATOM 931 N N . ILE A 1 112 ? -12.752 3.369 -7.492 1.00 96.75 112 ILE A N 1
ATOM 932 C CA . ILE A 1 112 ? -12.025 3.453 -6.219 1.00 96.75 112 ILE A CA 1
ATOM 933 C C . ILE A 1 112 ? -11.815 4.909 -5.782 1.00 96.75 112 ILE A C 1
ATOM 935 O O . ILE A 1 112 ? -11.299 5.745 -6.537 1.00 96.75 112 ILE A O 1
ATOM 939 N N . SER A 1 113 ? -12.162 5.188 -4.528 1.00 97.06 113 SER A N 1
ATOM 940 C CA . SER A 1 113 ? -11.937 6.478 -3.887 1.00 97.06 113 SER A CA 1
ATOM 941 C C . SER A 1 113 ? -10.452 6.802 -3.779 1.00 97.06 113 SER A C 1
ATOM 943 O O . SER A 1 113 ? -9.613 5.920 -3.574 1.00 97.06 113 SER A O 1
ATOM 945 N N . SER A 1 114 ? -10.124 8.092 -3.839 1.00 97.25 114 SER A N 1
ATOM 946 C CA . SER A 1 114 ? -8.819 8.587 -3.386 1.00 97.25 114 SER A CA 1
ATOM 947 C C . SER A 1 114 ? -8.672 8.504 -1.866 1.00 97.25 114 SER A C 1
ATOM 949 O O . SER A 1 114 ? -7.549 8.433 -1.368 1.00 97.25 114 SER A O 1
ATOM 951 N N . LYS A 1 115 ? -9.773 8.395 -1.117 1.00 96.19 115 LYS A N 1
ATOM 952 C CA . LYS A 1 115 ? -9.720 8.074 0.309 1.00 96.19 115 LYS A CA 1
ATOM 953 C C . LYS A 1 115 ? -9.284 6.628 0.522 1.00 96.19 115 LYS A C 1
ATOM 955 O O . LYS A 1 115 ? -9.706 5.722 -0.193 1.00 96.19 115 LYS A O 1
ATOM 960 N N . ALA A 1 116 ? -8.493 6.413 1.562 1.00 97.00 116 ALA A N 1
ATOM 961 C CA . ALA A 1 116 ? -8.140 5.104 2.080 1.00 97.00 116 ALA A CA 1
ATOM 962 C C . ALA A 1 116 ? -8.138 5.115 3.611 1.00 97.00 116 ALA A C 1
ATOM 964 O O . ALA A 1 116 ? -7.897 6.149 4.246 1.00 97.00 116 ALA A O 1
ATOM 965 N N . TYR A 1 117 ? -8.377 3.950 4.206 1.00 95.75 117 TYR A N 1
ATOM 966 C CA . TYR A 1 117 ? -8.338 3.774 5.652 1.00 95.75 117 TYR A CA 1
ATOM 967 C C . TYR A 1 117 ? -7.123 2.959 6.073 1.00 95.75 117 TYR A C 1
ATOM 969 O O . TYR A 1 117 ? -6.905 1.850 5.595 1.00 95.75 117 TYR A O 1
ATOM 977 N N . PHE A 1 118 ? -6.373 3.486 7.035 1.00 95.81 118 PHE A N 1
ATOM 978 C CA . PHE A 1 118 ? -5.348 2.731 7.738 1.00 95.81 118 PHE A CA 1
ATOM 979 C C . PHE A 1 118 ? -5.838 2.389 9.138 1.00 95.81 118 PHE A C 1
ATOM 981 O O . PHE A 1 118 ? -6.142 3.281 9.934 1.00 95.81 118 PHE A O 1
ATOM 988 N N . ILE A 1 119 ? -5.884 1.097 9.452 1.00 95.00 119 ILE A N 1
ATOM 989 C CA . ILE A 1 119 ? -6.262 0.604 10.776 1.00 95.00 119 ILE A CA 1
ATOM 990 C C . ILE A 1 119 ? -4.997 0.129 11.474 1.00 95.00 119 ILE A C 1
ATOM 992 O O . ILE A 1 119 ? -4.446 -0.928 11.167 1.00 95.00 119 ILE A O 1
ATOM 996 N N . PHE A 1 120 ? -4.534 0.922 12.432 1.00 94.44 120 PHE A N 1
ATOM 997 C CA . PHE A 1 120 ? -3.351 0.614 13.216 1.00 94.44 120 PHE A CA 1
ATOM 998 C C . PHE A 1 120 ? -3.724 -0.131 14.491 1.00 94.44 120 PHE A C 1
ATOM 1000 O O . PHE A 1 120 ? -4.381 0.438 15.355 1.00 94.44 120 PHE A O 1
ATOM 1007 N N . ALA A 1 121 ? -3.240 -1.360 14.649 1.00 94.94 121 ALA A N 1
ATOM 1008 C CA . ALA A 1 121 ? -3.124 -2.017 15.945 1.00 94.94 121 ALA A CA 1
ATOM 1009 C C . ALA A 1 121 ? -1.782 -1.611 16.583 1.00 94.94 121 ALA A C 1
ATOM 1011 O O . ALA A 1 121 ? -0.718 -2.097 16.187 1.00 94.94 121 ALA A O 1
ATOM 1012 N N . ASN A 1 122 ? -1.815 -0.691 17.550 1.00 94.44 122 ASN A N 1
ATOM 1013 C CA . ASN A 1 122 ? -0.629 -0.193 18.245 1.00 94.44 122 ASN A CA 1
ATOM 1014 C C . ASN A 1 122 ? -0.452 -0.891 19.597 1.00 94.44 122 ASN A C 1
ATOM 1016 O O . ASN A 1 122 ? -1.282 -0.733 20.487 1.00 94.44 122 ASN A O 1
ATOM 1020 N N . ALA A 1 123 ? 0.636 -1.640 19.757 1.00 93.50 123 ALA A N 1
ATOM 1021 C CA . ALA A 1 123 ? 1.015 -2.229 21.032 1.00 93.50 123 ALA A CA 1
ATOM 1022 C C . ALA A 1 123 ? 1.508 -1.141 21.996 1.00 93.50 123 ALA A C 1
ATOM 1024 O O . ALA A 1 123 ? 2.417 -0.368 21.664 1.00 93.50 123 ALA A O 1
ATOM 1025 N N . GLN A 1 124 ? 0.929 -1.115 23.195 1.00 89.12 124 GLN A N 1
ATOM 1026 C CA . GLN A 1 124 ? 1.283 -0.188 24.265 1.00 89.12 124 GLN A CA 1
ATOM 1027 C C . GLN A 1 124 ? 2.674 -0.510 24.820 1.00 89.12 124 GLN A C 1
ATOM 1029 O O . GLN A 1 124 ? 3.013 -1.668 25.065 1.00 89.12 124 GLN A O 1
ATOM 1034 N N . LYS A 1 125 ? 3.497 0.528 25.003 1.00 86.06 125 LYS A N 1
ATOM 1035 C CA . LYS A 1 125 ? 4.891 0.408 25.483 1.00 86.06 125 LYS A CA 1
ATOM 1036 C C . LYS A 1 125 ? 5.108 1.008 26.871 1.00 86.06 125 LYS A C 1
ATOM 1038 O O . LYS A 1 125 ? 6.212 0.939 27.396 1.00 86.06 125 LYS A O 1
ATOM 1043 N N . ASP A 1 126 ? 4.072 1.609 27.429 1.00 83.19 126 ASP A N 1
ATOM 1044 C CA . ASP A 1 126 ? 4.034 2.360 28.680 1.00 83.19 126 ASP A CA 1
ATOM 1045 C C . ASP A 1 126 ? 3.387 1.564 29.828 1.00 83.19 126 ASP A C 1
ATOM 1047 O O . ASP A 1 126 ? 3.018 2.126 30.856 1.00 83.19 126 ASP A O 1
ATOM 1051 N N . LYS A 1 127 ? 3.271 0.238 29.681 1.00 84.62 127 LYS A N 1
ATOM 1052 C CA . LYS A 1 127 ? 2.867 -0.656 30.774 1.00 84.62 127 LYS A CA 1
ATOM 1053 C C . LYS A 1 127 ? 3.995 -0.809 31.794 1.00 84.62 127 LYS A C 1
ATOM 1055 O O . LYS A 1 127 ? 5.164 -0.875 31.426 1.00 84.62 127 LYS A O 1
ATOM 1060 N N . GLU A 1 128 ? 3.629 -0.938 33.069 1.00 87.19 128 GLU A N 1
ATOM 1061 C CA . GLU A 1 128 ? 4.577 -1.105 34.184 1.00 87.19 128 GLU A CA 1
ATOM 1062 C C . GLU A 1 128 ? 5.483 -2.339 34.027 1.00 87.19 128 GLU A C 1
ATOM 1064 O O . GLU A 1 128 ? 6.637 -2.323 34.453 1.00 87.19 128 GLU A O 1
ATOM 1069 N N . ALA A 1 129 ? 4.973 -3.404 33.401 1.00 87.31 129 ALA A N 1
ATOM 1070 C CA . ALA A 1 129 ? 5.710 -4.626 33.105 1.00 87.31 129 ALA A CA 1
ATOM 1071 C C . ALA A 1 129 ? 5.161 -5.308 31.841 1.00 87.31 129 ALA A C 1
ATOM 1073 O O . ALA A 1 129 ? 4.001 -5.120 31.478 1.00 87.31 129 ALA A O 1
ATOM 1074 N N . PHE A 1 130 ? 5.994 -6.127 31.190 1.00 85.88 130 PHE A N 1
ATOM 1075 C CA . PHE A 1 130 ? 5.624 -6.874 29.981 1.00 85.88 130 PHE A CA 1
ATOM 1076 C C . PHE A 1 130 ? 4.636 -8.018 30.265 1.00 85.88 130 PHE A C 1
ATOM 1078 O O . PHE A 1 130 ? 3.698 -8.209 29.503 1.00 85.88 130 PHE A O 1
ATOM 1085 N N . ASN A 1 131 ? 4.821 -8.761 31.364 1.00 88.69 131 ASN A N 1
ATOM 1086 C CA . ASN A 1 131 ? 3.933 -9.850 31.810 1.00 88.69 131 ASN A CA 1
ATOM 1087 C C . ASN A 1 131 ? 3.511 -10.841 30.701 1.00 88.69 131 ASN A C 1
ATOM 1089 O O . ASN A 1 131 ? 2.379 -11.320 30.707 1.00 88.69 131 ASN A O 1
ATOM 1093 N N . ASP A 1 132 ? 4.399 -11.102 29.734 1.00 90.38 132 ASP A N 1
ATOM 1094 C CA . ASP A 1 132 ? 4.144 -11.933 28.548 1.00 90.38 132 ASP A CA 1
ATOM 1095 C C . ASP A 1 132 ? 2.861 -11.557 27.778 1.00 90.38 132 ASP A C 1
ATOM 1097 O O . ASP A 1 132 ? 2.224 -12.394 27.135 1.00 90.38 132 ASP A O 1
ATOM 1101 N N . LYS A 1 133 ? 2.475 -10.274 27.829 1.00 90.06 133 LYS A N 1
ATOM 1102 C CA . LYS A 1 133 ? 1.254 -9.738 27.227 1.00 90.06 133 LYS A CA 1
ATOM 1103 C C . LYS A 1 133 ? 1.550 -8.456 26.452 1.00 90.06 133 LYS A C 1
ATOM 1105 O O . LYS A 1 133 ? 2.222 -7.551 26.935 1.00 90.06 133 LYS A O 1
ATOM 1110 N N . LEU A 1 134 ? 0.983 -8.355 25.252 1.00 89.31 134 LEU A N 1
ATOM 1111 C CA . LEU A 1 134 ? 0.918 -7.107 24.496 1.00 89.31 134 LEU A CA 1
ATOM 1112 C C . LEU A 1 134 ? -0.530 -6.625 24.455 1.00 89.31 134 LEU A C 1
ATOM 1114 O O . LEU A 1 134 ? -1.404 -7.311 23.926 1.00 89.31 134 LEU A O 1
ATOM 1118 N N . ASP A 1 135 ? -0.769 -5.446 25.016 1.00 91.19 135 ASP A N 1
ATOM 1119 C CA . ASP A 1 135 ? -2.051 -4.758 24.921 1.00 91.19 135 ASP A CA 1
ATOM 1120 C C . ASP A 1 135 ? -2.049 -3.857 23.684 1.00 91.19 135 ASP A C 1
ATOM 1122 O O . ASP A 1 135 ? -1.129 -3.058 23.499 1.00 91.19 135 ASP A O 1
ATOM 1126 N N . PHE A 1 136 ? -3.066 -4.000 22.834 1.00 92.94 136 PHE A N 1
ATOM 1127 C CA . PHE A 1 136 ? -3.194 -3.237 21.596 1.00 92.94 136 PHE A CA 1
ATOM 1128 C C . PHE A 1 136 ? -4.354 -2.254 21.663 1.00 92.94 136 PHE A C 1
ATOM 1130 O O . PHE A 1 136 ? -5.460 -2.609 22.071 1.00 92.94 136 PHE A O 1
ATOM 1137 N N . GLU A 1 137 ? -4.117 -1.054 21.147 1.00 92.62 137 GLU A N 1
ATOM 1138 C CA . GLU A 1 137 ? -5.155 -0.075 20.840 1.00 92.62 137 GLU A CA 1
ATOM 1139 C C . GLU A 1 137 ? -5.316 0.050 19.326 1.00 92.62 137 GLU A C 1
ATOM 1141 O O . GLU A 1 137 ? -4.340 0.001 18.572 1.00 92.62 137 GLU A O 1
ATOM 1146 N N . LYS A 1 138 ? -6.566 0.168 18.869 1.00 92.06 138 LYS A N 1
ATOM 1147 C CA . LYS A 1 138 ? -6.879 0.353 17.451 1.00 92.06 138 LYS A CA 1
ATOM 1148 C C . L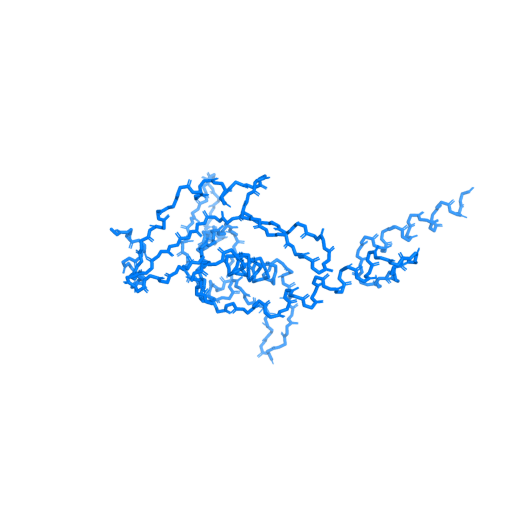YS A 1 138 ? -7.058 1.832 17.157 1.00 92.06 138 LYS A C 1
ATOM 1150 O O . LYS A 1 138 ? -7.850 2.495 17.821 1.00 92.06 138 LYS A O 1
ATOM 1155 N N . HIS A 1 139 ? -6.402 2.310 16.111 1.00 92.19 139 HIS A N 1
ATOM 1156 C CA . HIS A 1 139 ? -6.556 3.673 15.621 1.00 92.19 139 HIS A CA 1
ATOM 1157 C C . HIS A 1 139 ? -6.899 3.649 14.139 1.00 92.19 139 HIS A C 1
ATOM 1159 O O . HIS A 1 139 ? -6.245 2.958 13.360 1.00 92.19 139 HIS A O 1
ATOM 1165 N N . LEU A 1 140 ? -7.917 4.413 13.762 1.00 93.38 140 LEU A N 1
ATOM 1166 C CA . LEU A 1 140 ? -8.255 4.667 12.373 1.00 93.38 140 LEU A CA 1
ATOM 1167 C C . LEU A 1 140 ? -7.579 5.962 11.926 1.00 93.38 140 LEU A C 1
ATOM 1169 O O . LEU A 1 140 ? -7.763 6.997 12.563 1.00 93.38 140 LEU A O 1
ATOM 1173 N N . LEU A 1 141 ? -6.862 5.917 10.807 1.00 94.12 141 LEU A N 1
ATOM 1174 C CA . LEU A 1 141 ? -6.442 7.110 10.083 1.00 94.12 141 LEU A CA 1
ATOM 1175 C C . LEU A 1 141 ? -7.066 7.125 8.694 1.00 94.12 141 LEU A C 1
ATOM 1177 O O . LEU A 1 141 ? -7.090 6.109 8.001 1.00 94.12 141 LEU A O 1
ATOM 1181 N N . ILE A 1 142 ? -7.536 8.302 8.292 1.00 94.50 142 ILE A N 1
ATOM 1182 C CA . ILE A 1 142 ? -8.033 8.564 6.944 1.00 94.50 142 ILE A CA 1
ATOM 1183 C C . ILE A 1 142 ? -6.893 9.190 6.152 1.00 94.50 142 ILE A C 1
ATOM 1185 O O . ILE A 1 142 ? -6.283 10.162 6.600 1.00 94.50 142 ILE A O 1
ATOM 1189 N N . TYR A 1 143 ? -6.605 8.624 4.988 1.00 95.69 143 TYR A N 1
ATOM 1190 C CA . TYR A 1 143 ? -5.589 9.123 4.075 1.00 95.69 143 TYR A CA 1
ATOM 1191 C C . TYR A 1 143 ? -6.218 9.479 2.732 1.00 95.69 143 TYR A C 1
ATOM 1193 O O . TYR A 1 143 ? -7.016 8.709 2.208 1.00 95.69 143 TYR A O 1
ATOM 1201 N N . GLU A 1 144 ? -5.838 10.627 2.180 1.00 97.00 144 GLU A N 1
ATOM 1202 C CA . GLU A 1 144 ? -6.174 11.019 0.812 1.00 97.00 144 GLU A CA 1
ATOM 1203 C C . GLU A 1 144 ? -4.971 10.697 -0.081 1.00 97.00 144 GLU A C 1
ATOM 1205 O O . GLU A 1 144 ? -3.916 11.325 0.036 1.00 97.00 144 GLU A O 1
ATOM 1210 N N . GLY A 1 145 ? -5.112 9.676 -0.918 1.00 96.56 145 GLY A N 1
ATOM 1211 C CA . GLY A 1 145 ? -4.077 9.202 -1.826 1.00 96.56 145 GLY A CA 1
ATOM 1212 C C . GLY A 1 145 ? -4.001 10.003 -3.120 1.00 96.56 145 GLY A C 1
ATOM 1213 O O . GLY A 1 145 ? -4.999 10.517 -3.626 1.00 96.56 145 GLY A O 1
ATOM 1214 N N . ASN A 1 146 ? -2.791 10.072 -3.669 1.00 97.19 146 ASN A N 1
ATOM 1215 C CA . ASN A 1 146 ? -2.526 10.567 -5.012 1.00 97.19 146 ASN A CA 1
ATOM 1216 C C . ASN A 1 146 ? -1.593 9.581 -5.735 1.00 97.19 146 ASN A C 1
ATOM 1218 O O . ASN A 1 146 ? -0.453 9.378 -5.319 1.00 97.19 146 ASN A O 1
ATOM 1222 N N . ASP A 1 147 ? -2.066 8.995 -6.830 1.00 97.88 147 ASP A N 1
ATOM 1223 C CA . ASP A 1 147 ? -1.344 8.036 -7.663 1.00 97.88 147 ASP A CA 1
ATOM 1224 C C . ASP A 1 147 ? -0.772 8.626 -8.967 1.00 97.88 147 ASP A C 1
ATOM 1226 O O . ASP A 1 147 ? -0.199 7.885 -9.766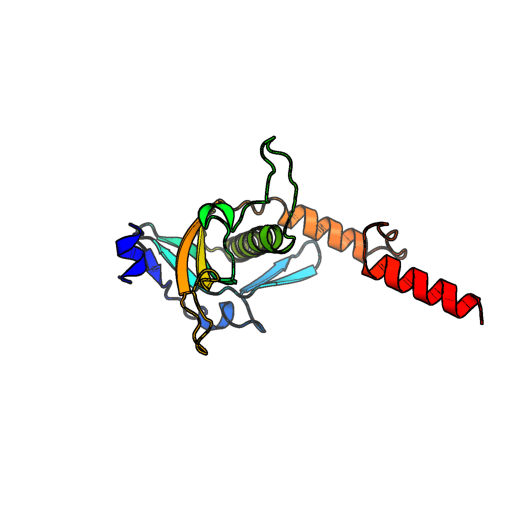 1.00 97.88 147 ASP A O 1
ATOM 1230 N N . ASP A 1 148 ? -0.815 9.948 -9.160 1.00 98.12 148 ASP A N 1
ATOM 1231 C CA . ASP A 1 148 ? -0.262 10.652 -10.333 1.00 98.12 148 ASP A CA 1
ATOM 1232 C C . ASP A 1 148 ? 1.233 10.367 -10.542 1.00 98.12 148 ASP A C 1
ATOM 1234 O O . ASP A 1 148 ? 1.773 10.504 -11.639 1.00 98.12 148 ASP A O 1
ATOM 1238 N N . TRP A 1 149 ? 1.934 9.971 -9.476 1.00 97.69 149 TRP A N 1
ATOM 1239 C CA . TRP A 1 149 ? 3.348 9.622 -9.536 1.00 97.69 149 TRP A CA 1
ATOM 1240 C C . TRP A 1 149 ? 3.607 8.250 -10.170 1.00 97.69 149 TRP A C 1
ATOM 1242 O O . TRP A 1 149 ? 4.739 8.006 -10.593 1.00 97.69 149 TRP A O 1
ATOM 1252 N N . VAL A 1 150 ? 2.619 7.346 -10.207 1.00 98.19 150 VAL A N 1
ATOM 1253 C CA . VAL A 1 150 ? 2.823 5.942 -10.601 1.00 98.19 150 VAL A CA 1
ATOM 1254 C C . VAL A 1 150 ? 3.253 5.858 -12.063 1.00 98.19 150 VAL A C 1
ATOM 1256 O O . VAL A 1 150 ? 4.326 5.335 -12.349 1.00 98.19 150 VAL A O 1
ATOM 1259 N N . GLU A 1 151 ? 2.478 6.448 -12.972 1.00 98.06 151 GLU A N 1
ATOM 1260 C CA . GLU A 1 151 ? 2.745 6.453 -14.419 1.00 98.06 151 GLU A CA 1
ATOM 1261 C C . GLU A 1 151 ? 4.143 6.982 -14.797 1.00 98.06 151 GLU A C 1
ATOM 1263 O O . GLU A 1 151 ? 4.927 6.235 -15.392 1.00 98.06 151 GLU A O 1
ATOM 1268 N N . PRO A 1 152 ? 4.538 8.221 -14.427 1.00 98.38 152 PRO A N 1
ATOM 1269 C CA . PRO A 1 152 ? 5.872 8.719 -14.756 1.00 98.38 152 PRO A CA 1
ATOM 1270 C C . PRO A 1 152 ? 6.978 7.886 -14.096 1.00 98.38 152 PRO A C 1
ATOM 1272 O O . PRO A 1 152 ? 8.062 7.747 -14.659 1.00 98.38 152 PRO A O 1
ATOM 1275 N N . THR A 1 153 ? 6.720 7.289 -12.929 1.00 98.19 153 THR A N 1
ATOM 1276 C CA . THR A 1 153 ? 7.694 6.405 -12.275 1.00 98.19 153 THR A CA 1
ATOM 1277 C C . THR A 1 153 ? 7.875 5.098 -13.039 1.00 98.19 153 THR A C 1
ATOM 1279 O O . THR A 1 153 ? 9.012 4.660 -13.196 1.00 98.19 153 THR A O 1
ATOM 1282 N N . LEU A 1 154 ? 6.803 4.493 -13.558 1.00 98.31 154 LEU A N 1
ATOM 1283 C CA . LEU A 1 154 ? 6.897 3.292 -14.393 1.00 98.31 154 LEU A CA 1
ATOM 1284 C C . LEU A 1 154 ? 7.703 3.553 -15.669 1.00 98.31 154 LEU A C 1
ATOM 1286 O O . LEU A 1 154 ? 8.565 2.744 -16.013 1.00 98.31 154 LEU A O 1
ATOM 1290 N N . MET A 1 155 ? 7.490 4.703 -16.314 1.00 98.38 155 MET A N 1
ATOM 1291 C CA . MET A 1 155 ? 8.286 5.112 -17.476 1.00 98.38 155 MET A CA 1
ATOM 1292 C C . MET A 1 155 ? 9.764 5.304 -17.117 1.00 98.38 155 MET A C 1
ATOM 1294 O O . MET A 1 155 ? 10.631 4.745 -17.780 1.00 98.38 155 MET A O 1
ATOM 1298 N N . ASN A 1 156 ? 10.065 5.990 -16.009 1.00 97.44 156 ASN A N 1
ATOM 1299 C CA . ASN A 1 156 ? 11.446 6.160 -15.544 1.00 97.44 156 ASN A CA 1
ATOM 1300 C C . ASN A 1 156 ? 12.127 4.819 -15.213 1.00 97.44 156 ASN A C 1
ATOM 1302 O O . ASN A 1 156 ? 13.319 4.648 -15.472 1.00 97.44 156 ASN A O 1
ATOM 1306 N N . ILE A 1 157 ? 11.387 3.864 -14.635 1.00 97.00 157 ILE A N 1
ATOM 1307 C CA . ILE A 1 157 ? 11.888 2.508 -14.372 1.00 97.00 157 ILE A CA 1
ATOM 1308 C C . ILE A 1 157 ? 12.202 1.804 -15.692 1.00 97.00 157 ILE A C 1
ATOM 1310 O O . ILE A 1 157 ? 13.276 1.220 -15.821 1.00 97.00 157 ILE A O 1
ATOM 1314 N N . TYR A 1 158 ? 11.301 1.879 -16.672 1.00 97.50 158 TYR A N 1
ATOM 1315 C CA . TYR A 1 158 ? 11.510 1.298 -17.994 1.00 97.50 158 TYR A CA 1
ATOM 1316 C C . TYR A 1 158 ? 12.739 1.882 -18.696 1.00 97.50 158 TYR A C 1
ATOM 1318 O O . TYR A 1 158 ? 13.603 1.127 -19.146 1.00 97.50 158 TYR A O 1
ATOM 1326 N N . ASP A 1 159 ? 12.870 3.207 -18.711 1.00 96.19 159 ASP A N 1
ATOM 1327 C CA . ASP A 1 159 ? 14.012 3.897 -19.312 1.00 96.19 159 ASP A CA 1
ATOM 1328 C C . ASP A 1 159 ? 15.328 3.536 -18.619 1.00 96.19 159 ASP A C 1
ATOM 1330 O O . ASP A 1 159 ? 16.365 3.420 -19.267 1.00 96.19 159 ASP A O 1
ATOM 1334 N N . CYS A 1 160 ? 15.304 3.353 -17.297 1.00 95.56 160 CYS A N 1
ATOM 1335 C CA . CYS A 1 160 ? 16.470 2.920 -16.535 1.00 95.56 160 CYS A CA 1
ATOM 1336 C C . CYS A 1 160 ? 16.867 1.477 -16.880 1.00 95.56 160 CYS A C 1
ATOM 1338 O O . CYS A 1 160 ? 18.035 1.211 -17.147 1.00 95.56 160 CYS A O 1
ATOM 1340 N N . LEU A 1 161 ? 15.898 0.557 -16.920 1.00 95.56 161 LEU A N 1
ATOM 1341 C CA . LEU A 1 161 ? 16.133 -0.864 -17.199 1.00 95.56 161 LEU A CA 1
ATOM 1342 C C . LEU A 1 161 ? 16.501 -1.154 -18.660 1.00 95.56 161 LEU A C 1
ATOM 1344 O O . LEU A 1 161 ? 17.067 -2.206 -18.939 1.00 95.56 161 LEU A O 1
ATOM 1348 N N . SER A 1 162 ? 16.180 -0.241 -19.577 1.00 94.50 162 SER A N 1
ATOM 1349 C CA . SER A 1 162 ? 16.453 -0.394 -21.011 1.00 94.50 162 SER A CA 1
ATOM 1350 C C . SER A 1 162 ? 17.839 0.105 -21.434 1.00 94.50 162 SER A C 1
ATOM 1352 O O . SER A 1 162 ? 18.197 -0.021 -22.603 1.00 94.50 162 SER A O 1
ATOM 1354 N N . LYS A 1 163 ? 18.612 0.707 -20.522 1.00 94.88 163 LYS A N 1
ATOM 1355 C CA . LYS A 1 163 ? 19.973 1.182 -20.804 1.00 94.88 163 LYS A CA 1
ATOM 1356 C C . LYS A 1 163 ? 20.988 0.052 -20.655 1.00 94.88 163 LYS A C 1
ATOM 1358 O O . LYS A 1 163 ? 20.886 -0.765 -19.745 1.00 94.88 163 LYS A O 1
ATOM 1363 N N . ASP A 1 164 ? 22.021 0.084 -21.493 1.00 94.94 164 ASP A N 1
ATOM 1364 C CA . ASP A 1 164 ? 23.177 -0.814 -21.372 1.00 94.94 164 ASP A CA 1
ATOM 1365 C C . ASP A 1 164 ? 24.084 -0.446 -20.183 1.00 94.94 164 ASP A C 1
ATOM 1367 O O . ASP A 1 164 ? 24.841 -1.275 -19.677 1.00 94.94 164 ASP A O 1
ATOM 1371 N N . GLU A 1 165 ? 24.014 0.808 -19.729 1.00 93.50 165 GLU A N 1
ATOM 1372 C CA . GLU A 1 165 ? 24.811 1.333 -18.624 1.00 93.50 165 GLU A CA 1
ATOM 1373 C C . GLU A 1 165 ? 24.018 1.342 -17.314 1.00 93.50 165 GLU A C 1
ATOM 1375 O O . GLU A 1 165 ? 22.870 1.790 -17.255 1.00 93.50 165 GLU A O 1
ATOM 1380 N N . PHE A 1 166 ? 24.660 0.887 -1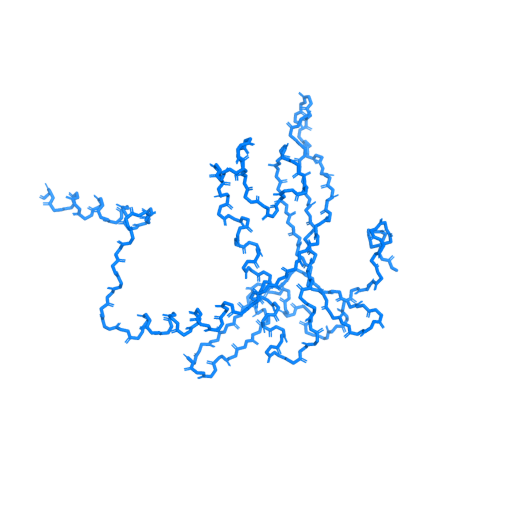6.235 1.00 88.38 166 PHE A N 1
ATOM 1381 C CA . PHE A 1 166 ? 24.081 0.953 -14.896 1.00 88.38 166 PHE A CA 1
ATOM 1382 C C . PHE A 1 166 ? 23.960 2.404 -14.410 1.00 88.38 166 PHE A C 1
ATOM 1384 O O . PHE A 1 166 ? 24.855 3.212 -14.669 1.00 88.38 166 PHE A O 1
ATOM 1391 N N . PRO A 1 167 ? 22.903 2.741 -13.644 1.00 89.75 167 PRO A N 1
ATOM 1392 C CA . PRO A 1 167 ? 22.803 4.052 -13.019 1.00 89.75 167 PRO A CA 1
ATOM 1393 C C . PRO A 1 167 ? 23.935 4.264 -12.009 1.00 89.75 167 PRO A C 1
ATOM 1395 O O . PRO A 1 167 ? 24.409 3.322 -11.366 1.00 89.75 167 PRO A O 1
ATOM 1398 N N . GLU A 1 168 ? 24.335 5.524 -11.835 1.00 88.88 168 GLU A N 1
ATOM 1399 C CA . GLU A 1 168 ? 25.313 5.887 -10.815 1.00 88.88 168 GLU A CA 1
ATOM 1400 C C . GLU A 1 168 ? 24.813 5.519 -9.414 1.00 88.88 168 GLU A C 1
ATOM 1402 O O . GLU A 1 168 ? 23.637 5.665 -9.069 1.00 88.88 168 GLU A O 1
ATOM 1407 N N . ALA A 1 169 ? 25.737 5.037 -8.587 1.00 88.62 169 ALA A N 1
ATOM 1408 C CA . ALA A 1 169 ? 25.452 4.717 -7.202 1.00 88.62 169 ALA A CA 1
ATOM 1409 C C . ALA A 1 169 ? 25.152 5.990 -6.400 1.00 88.62 169 ALA A C 1
ATOM 1411 O O . ALA A 1 169 ? 25.982 6.896 -6.321 1.00 88.62 169 ALA A O 1
ATOM 1412 N N . ASP A 1 170 ? 24.007 6.012 -5.722 1.00 87.06 170 ASP A N 1
ATOM 1413 C CA . ASP A 1 170 ? 23.689 7.076 -4.773 1.00 87.06 170 ASP A CA 1
ATOM 1414 C C . ASP A 1 170 ? 24.628 6.993 -3.555 1.00 87.06 170 ASP A C 1
ATOM 1416 O O . ASP A 1 170 ? 24.789 5.930 -2.940 1.00 87.06 170 ASP A O 1
ATOM 1420 N N . CYS A 1 171 ? 25.239 8.120 -3.181 1.00 85.81 171 CYS A N 1
ATOM 1421 C CA . CYS A 1 171 ? 26.160 8.208 -2.047 1.00 85.81 171 CYS A CA 1
ATOM 1422 C C . CYS A 1 171 ? 25.493 7.906 -0.693 1.00 85.81 171 CYS A C 1
ATOM 1424 O O . CYS A 1 171 ? 26.179 7.544 0.265 1.00 85.81 171 CYS A O 1
ATOM 1426 N N . ASN A 1 172 ? 24.164 7.989 -0.618 1.00 86.00 172 ASN A N 1
ATOM 1427 C CA . ASN A 1 172 ? 23.353 7.665 0.551 1.00 86.00 172 ASN A CA 1
ATOM 1428 C C . ASN A 1 172 ? 22.734 6.257 0.482 1.00 86.00 172 ASN A C 1
ATOM 1430 O O . ASN A 1 172 ? 21.955 5.883 1.362 1.00 86.00 172 ASN A O 1
ATOM 1434 N N . CYS A 1 173 ? 23.047 5.457 -0.544 1.00 85.12 173 CYS A N 1
ATOM 1435 C CA . CYS A 1 173 ? 22.570 4.082 -0.634 1.00 85.12 173 CYS A CA 1
ATOM 1436 C C . CYS A 1 173 ? 23.458 3.141 0.192 1.00 85.12 173 CYS A C 1
ATOM 1438 O O . CYS A 1 173 ? 24.598 2.844 -0.173 1.00 85.12 173 CYS A O 1
ATOM 1440 N N . ASP A 1 174 ? 22.908 2.613 1.290 1.00 87.19 174 ASP A N 1
ATOM 1441 C CA . ASP A 1 174 ? 23.607 1.685 2.190 1.00 87.19 174 ASP A CA 1
ATOM 1442 C C . ASP A 1 174 ? 24.155 0.452 1.454 1.00 87.19 174 ASP A C 1
ATOM 1444 O O . ASP A 1 174 ? 25.280 0.022 1.711 1.00 87.19 174 ASP A O 1
ATOM 1448 N N . TYR A 1 175 ? 23.401 -0.085 0.489 1.00 88.12 175 TYR A N 1
ATOM 1449 C CA . TYR A 1 175 ? 23.819 -1.241 -0.309 1.00 88.12 175 TYR A CA 1
ATOM 1450 C C . TYR A 1 175 ? 24.955 -0.907 -1.280 1.00 88.12 175 TYR A C 1
ATOM 1452 O O . TYR A 1 175 ? 25.904 -1.685 -1.392 1.00 88.12 175 TYR A O 1
ATOM 1460 N N . CYS A 1 176 ? 24.897 0.248 -1.950 1.00 89.00 176 CYS A N 1
ATOM 1461 C CA . CYS A 1 176 ? 25.977 0.711 -2.821 1.00 89.00 176 CYS A CA 1
ATOM 1462 C C . CYS A 1 176 ? 27.257 0.943 -2.015 1.00 89.00 176 CYS A C 1
ATOM 1464 O O . CYS A 1 176 ? 28.327 0.464 -2.390 1.00 89.00 176 CYS A O 1
ATOM 1466 N N . ASN A 1 177 ? 27.134 1.602 -0.862 1.00 88.38 177 ASN A N 1
ATOM 1467 C CA . ASN A 1 177 ? 28.248 1.852 0.046 1.00 88.38 177 ASN A CA 1
ATOM 1468 C C . ASN A 1 177 ? 28.840 0.554 0.606 1.00 88.38 177 ASN A C 1
ATOM 1470 O O . ASN A 1 177 ? 30.059 0.426 0.713 1.00 88.38 177 ASN A O 1
ATOM 1474 N N . TYR A 1 178 ? 27.997 -0.426 0.934 1.00 89.31 178 TYR A N 1
ATOM 1475 C CA . TYR A 1 178 ? 28.442 -1.756 1.340 1.00 89.31 178 TYR A CA 1
ATOM 1476 C C . TYR A 1 178 ? 29.218 -2.464 0.220 1.00 89.31 178 TYR A C 1
ATOM 1478 O O . TYR A 1 178 ? 30.328 -2.939 0.456 1.00 89.31 178 TYR A O 1
ATOM 1486 N N . ARG A 1 179 ? 28.680 -2.485 -1.008 1.00 87.56 179 ARG A N 1
ATOM 1487 C CA . ARG A 1 179 ? 29.345 -3.091 -2.174 1.00 87.56 179 ARG A CA 1
ATOM 1488 C C . ARG A 1 179 ? 30.686 -2.432 -2.480 1.00 87.56 179 ARG A C 1
ATOM 1490 O O . ARG A 1 179 ? 31.666 -3.145 -2.673 1.00 87.56 179 ARG A O 1
ATOM 1497 N N . LYS A 1 180 ? 30.745 -1.097 -2.449 1.00 87.31 180 LYS A N 1
ATOM 1498 C CA . LYS A 1 180 ? 31.983 -0.332 -2.639 1.00 87.31 180 LYS A CA 1
ATOM 1499 C C . LYS A 1 180 ? 33.044 -0.718 -1.607 1.00 87.31 180 LYS A C 1
ATOM 1501 O O . LYS A 1 180 ? 34.153 -1.077 -1.979 1.00 87.31 180 LYS A O 1
ATOM 1506 N N . LYS A 1 181 ? 32.671 -0.758 -0.322 1.00 89.75 181 LYS A N 1
ATOM 1507 C CA . LYS A 1 181 ? 33.579 -1.163 0.765 1.00 89.75 181 LYS A CA 1
ATOM 1508 C C . LYS A 1 181 ? 34.113 -2.591 0.612 1.00 89.75 181 LYS A C 1
ATOM 1510 O O . LYS A 1 181 ? 35.240 -2.847 1.024 1.00 89.75 181 LYS A O 1
ATOM 1515 N N . ILE A 1 182 ? 33.320 -3.521 0.071 1.00 89.69 182 ILE A N 1
ATOM 1516 C CA . ILE A 1 182 ? 33.796 -4.884 -0.208 1.00 89.69 182 ILE A CA 1
ATOM 1517 C C . ILE A 1 182 ? 34.800 -4.889 -1.361 1.00 89.69 182 ILE A C 1
ATOM 1519 O O . ILE A 1 182 ? 35.885 -5.438 -1.188 1.00 89.69 182 ILE A O 1
ATOM 1523 N N . ALA A 1 183 ? 34.486 -4.233 -2.479 1.00 86.69 183 ALA A N 1
ATOM 1524 C CA . ALA A 1 183 ? 35.385 -4.165 -3.632 1.00 86.69 183 ALA A CA 1
ATOM 1525 C C . ALA A 1 183 ? 36.736 -3.510 -3.281 1.00 86.69 183 ALA A C 1
ATOM 1527 O O . ALA A 1 183 ? 37.791 -4.012 -3.664 1.00 86.69 183 ALA A O 1
ATOM 1528 N N . ASP A 1 184 ? 36.719 -2.437 -2.482 1.00 87.50 184 ASP A N 1
ATOM 1529 C CA . ASP A 1 184 ? 37.939 -1.771 -2.005 1.00 87.50 184 ASP A CA 1
ATOM 1530 C C . ASP A 1 184 ? 38.826 -2.722 -1.179 1.00 87.50 184 ASP A C 1
ATOM 1532 O O . ASP A 1 184 ? 40.051 -2.647 -1.245 1.00 87.50 184 ASP A O 1
ATOM 1536 N N . LYS A 1 185 ? 38.220 -3.641 -0.414 1.00 81.19 185 LYS A N 1
ATOM 1537 C CA . LYS A 1 185 ? 38.934 -4.610 0.429 1.00 81.19 185 LYS A CA 1
ATOM 1538 C C . LYS A 1 185 ? 39.503 -5.789 -0.366 1.00 81.19 185 LYS A C 1
ATOM 1540 O O . LYS A 1 185 ? 40.563 -6.288 -0.004 1.00 81.19 185 LYS A O 1
ATOM 1545 N N . GLU A 1 186 ? 38.816 -6.233 -1.417 1.00 77.19 186 GLU A N 1
ATOM 1546 C CA . GLU A 1 186 ? 39.295 -7.295 -2.314 1.00 77.19 186 GLU A CA 1
ATOM 1547 C C . GLU A 1 186 ? 40.492 -6.836 -3.155 1.00 77.19 186 GLU A C 1
ATOM 1549 O O . GLU A 1 186 ? 41.419 -7.609 -3.351 1.00 77.19 186 GLU A O 1
ATOM 1554 N N . ASN A 1 187 ? 40.528 -5.563 -3.563 1.00 69.88 187 ASN A N 1
ATOM 1555 C CA . ASN A 1 187 ? 41.653 -4.977 -4.307 1.00 69.88 187 ASN A CA 1
ATOM 1556 C C . ASN A 1 187 ? 42.906 -4.695 -3.448 1.00 69.88 187 ASN A C 1
ATOM 1558 O O . ASN A 1 187 ? 43.926 -4.255 -3.976 1.00 69.88 187 ASN A O 1
ATOM 1562 N N . LEU A 1 188 ? 42.824 -4.894 -2.127 1.00 57.38 188 LEU A N 1
ATOM 1563 C CA . LEU A 1 188 ? 43.932 -4.740 -1.174 1.00 57.38 188 LEU A CA 1
ATOM 1564 C C . LEU A 1 188 ? 44.598 -6.082 -0.802 1.00 57.38 188 LEU A C 1
ATOM 1566 O O . LEU A 1 188 ? 45.556 -6.072 -0.023 1.00 57.38 188 LEU A O 1
ATOM 1570 N N . LEU A 1 189 ? 44.088 -7.210 -1.314 1.00 48.78 189 LEU A N 1
ATOM 1571 C CA . LEU A 1 189 ? 44.626 -8.569 -1.147 1.00 48.78 189 LEU A CA 1
ATOM 1572 C C . LEU A 1 189 ? 45.325 -9.038 -2.428 1.00 48.78 189 LEU A C 1
ATOM 1574 O O . LEU A 1 189 ? 46.324 -9.778 -2.284 1.00 48.78 189 LEU A O 1
#

pLDDT: mean 90.54, std 8.9, range [48.78, 98.69]

Sequence (189 aa):
MHPFLIENGIEAIPFDHSDIEIWRNNKKGIRYLHEATNFEIYGAIDDIWITLTDESILVDYKAKASTDDPSTFLEPKKNKDGEIVKTDKYKISYKKQIELYQWLFRKNGFNISSKAYFIFANAQKDKEAFNDKLDFEKHLLIYEGNDDWVEPTLMNIYDCLSKDEFPEADCNCDYCNYRKKIADKENLL

Foldseek 3Di:
DDPVCVVVVHQKDFDDDPCLVQCQDQVRHQWDQPVVLRDIDGDHANGWIAHPVREIAGEHEAEEEDPDDPQCQLPADADPVRHRPDDPVVSVVVLVRRLVVQVSCVNVVGRYALKYKYWYFYWYPPDPDPPVDTDTDIDIDIDRHDNPVVVVVSVVVSVQVPDPDHDDDDPPDPVSVVVVVVVVVVVVD